Protein AF-A0A956E3P8-F1 (afdb_monomer)

Radius of gyration: 19.13 Å; Cα contacts (8 Å, |Δi|>4): 378; chains: 1; bounding box: 58×37×55 Å

Mean predicted aligned error: 6.0 Å

Secondary structure (DSSP, 8-state):
-PPPPHHHHHHHHHHHHHH--EEEEPPP-SS---SEEEEETTEEEEEEEEEEE----SSGGGTEEEEEEETTEEEEEESS-HHHHHHHHHHHHHHHHTT-SS-EEEEEEE--TT--HHHHHHHHHS-EEEEETTTEEEEE-TTHHHHTTTTTTGGGS-SEEEEEE--B--EEE--TTSPPEEEPPBPPEEEEEESSHHHHHHHHHHH------

pLDDT: mean 89.8, std 10.85, range [34.12, 98.69]

Structure (mmCIF, N/CA/C/O backbone):
data_AF-A0A956E3P8-F1
#
_entry.id   AF-A0A956E3P8-F1
#
loop_
_atom_site.group_PDB
_atom_site.id
_atom_site.type_symbol
_atom_site.label_atom_id
_atom_site.label_alt_id
_atom_site.label_comp_id
_atom_site.label_asym_id
_atom_site.label_entity_id
_atom_site.label_seq_id
_atom_site.pdbx_PDB_ins_code
_atom_site.Cartn_x
_atom_site.Cartn_y
_atom_site.Cartn_z
_atom_site.occupancy
_atom_site.B_iso_or_equiv
_atom_site.auth_seq_id
_atom_site.auth_comp_id
_atom_site.auth_asym_id
_atom_site.auth_atom_id
_atom_site.pdbx_PDB_model_num
ATOM 1 N N . MET A 1 1 ? 4.237 16.938 18.706 1.00 56.88 1 MET A N 1
ATOM 2 C CA . MET A 1 1 ? 3.378 16.310 17.689 1.00 56.88 1 MET A CA 1
ATOM 3 C C . MET A 1 1 ? 4.065 16.513 16.358 1.00 56.88 1 MET A C 1
ATOM 5 O O . MET A 1 1 ? 4.211 17.669 15.963 1.00 56.88 1 MET A O 1
ATOM 9 N N . ALA A 1 2 ? 4.560 15.452 15.720 1.00 65.31 2 ALA A N 1
ATOM 10 C CA . ALA A 1 2 ? 5.025 15.577 14.343 1.00 65.31 2 ALA A CA 1
ATOM 11 C C . ALA A 1 2 ? 3.885 16.083 13.452 1.00 65.31 2 ALA A C 1
ATOM 13 O O . ALA A 1 2 ? 2.712 15.758 13.661 1.00 65.31 2 ALA A O 1
ATOM 14 N N . ALA A 1 3 ? 4.238 16.930 12.492 1.00 82.56 3 ALA A N 1
ATOM 15 C CA . ALA A 1 3 ? 3.280 17.471 11.547 1.00 82.56 3 ALA A CA 1
ATOM 16 C C . ALA A 1 3 ? 2.753 16.359 10.626 1.00 82.56 3 ALA A C 1
ATOM 18 O O . ALA A 1 3 ? 3.519 15.511 10.173 1.00 82.56 3 ALA A O 1
ATOM 19 N N . GLU A 1 4 ? 1.453 16.396 10.330 1.00 90.06 4 GLU A N 1
ATOM 20 C CA . GLU A 1 4 ? 0.829 15.555 9.304 1.00 90.06 4 GLU A CA 1
ATOM 21 C C . GLU A 1 4 ? 1.515 15.783 7.953 1.00 90.06 4 GLU A C 1
ATOM 23 O O . GLU A 1 4 ? 1.606 16.926 7.480 1.00 90.06 4 GLU A O 1
ATOM 28 N N . SER A 1 5 ? 1.992 14.701 7.332 1.00 93.62 5 SER A N 1
ATOM 29 C CA . SER A 1 5 ? 2.608 14.770 6.008 1.00 93.62 5 SER A CA 1
ATOM 30 C C . SER A 1 5 ? 1.579 15.116 4.924 1.00 93.62 5 SER A C 1
ATOM 32 O O . SER A 1 5 ? 0.364 14.990 5.104 1.00 93.62 5 SER A O 1
ATOM 34 N N . ARG A 1 6 ? 2.054 15.563 3.753 1.00 95.06 6 ARG A N 1
ATOM 35 C CA . ARG A 1 6 ? 1.176 15.860 2.608 1.00 95.06 6 ARG A CA 1
ATOM 36 C C . ARG A 1 6 ? 0.360 14.629 2.205 1.00 95.06 6 ARG A C 1
ATOM 38 O O . ARG A 1 6 ? -0.824 14.758 1.909 1.00 95.06 6 ARG A O 1
ATOM 45 N N . GLN A 1 7 ? 1.001 13.465 2.181 1.00 95.56 7 GLN A N 1
ATOM 46 C CA . GLN A 1 7 ? 0.410 12.201 1.754 1.00 95.56 7 GLN A CA 1
ATOM 47 C C . GLN A 1 7 ? -0.621 11.703 2.762 1.00 95.56 7 GLN A C 1
ATOM 49 O O . GLN A 1 7 ? -1.706 11.303 2.359 1.00 95.56 7 GLN A O 1
ATOM 54 N N . GLU A 1 8 ? -0.340 11.808 4.059 1.00 96.25 8 GLU A N 1
ATOM 55 C CA . GLU A 1 8 ? -1.321 11.499 5.101 1.00 96.25 8 GLU A CA 1
ATOM 56 C C . GLU A 1 8 ? -2.578 12.370 4.998 1.00 96.25 8 GLU A C 1
ATOM 58 O O . GLU A 1 8 ? -3.694 11.851 5.017 1.00 96.25 8 GLU A O 1
ATOM 63 N N . ARG A 1 9 ? -2.406 13.688 4.818 1.00 96.50 9 ARG A N 1
ATOM 64 C CA . ARG A 1 9 ? -3.537 14.603 4.616 1.00 96.50 9 ARG A CA 1
ATOM 65 C C . ARG A 1 9 ? -4.342 14.233 3.379 1.00 96.50 9 ARG A C 1
ATOM 67 O O . ARG A 1 9 ? -5.567 14.237 3.426 1.00 96.50 9 ARG A O 1
ATOM 74 N N . PHE A 1 10 ? -3.648 13.913 2.289 1.00 95.81 10 PHE A N 1
ATOM 75 C CA . PHE A 1 10 ? -4.268 13.466 1.049 1.00 95.81 10 PHE A CA 1
ATOM 76 C C . PHE A 1 10 ? -5.099 12.196 1.263 1.00 95.81 10 PHE A C 1
ATOM 78 O O . PHE A 1 10 ? -6.266 12.192 0.892 1.00 95.81 10 PHE A O 1
ATOM 85 N N . VAL A 1 11 ? -4.556 11.169 1.929 1.00 96.62 11 VAL A N 1
ATOM 86 C CA . VAL A 1 11 ? -5.301 9.942 2.260 1.00 96.62 11 VAL A CA 1
ATOM 87 C C . VAL A 1 11 ? -6.539 10.254 3.097 1.00 96.62 11 VAL A C 1
ATOM 89 O O . VAL A 1 11 ? -7.626 9.783 2.772 1.00 96.62 11 VAL A O 1
ATOM 92 N N . ARG A 1 12 ? -6.396 11.065 4.152 1.00 96.06 12 ARG A N 1
ATOM 93 C CA . ARG A 1 12 ? -7.510 11.425 5.036 1.00 96.06 12 ARG A CA 1
ATOM 94 C C . ARG A 1 12 ? -8.624 12.158 4.289 1.00 96.06 12 ARG A C 1
ATOM 96 O O . ARG A 1 12 ? -9.782 11.779 4.432 1.00 96.06 12 ARG A O 1
ATOM 103 N N . SER A 1 13 ? -8.281 13.170 3.493 1.00 95.88 13 SER A N 1
ATOM 104 C CA . SER A 1 13 ? -9.253 13.892 2.663 1.00 95.88 13 SER A CA 1
ATOM 105 C C . SER A 1 13 ? -9.908 12.970 1.642 1.00 95.88 13 SER A C 1
ATOM 107 O O . SER A 1 13 ? -11.129 12.936 1.555 1.00 95.88 13 SER A O 1
ATOM 109 N N . LEU A 1 14 ? -9.117 12.167 0.930 1.00 94.50 14 LEU A N 1
ATOM 110 C CA . LEU A 1 14 ? -9.616 11.284 -0.117 1.00 94.50 14 LEU A CA 1
ATOM 111 C C . LEU A 1 14 ? -10.603 10.242 0.420 1.00 94.50 14 LEU A C 1
ATOM 113 O O . LEU A 1 14 ? -11.670 10.048 -0.160 1.00 94.50 14 LEU A O 1
ATOM 117 N N . LEU A 1 15 ? -10.268 9.574 1.526 1.00 92.88 15 LEU A N 1
ATOM 118 C CA . LEU A 1 15 ? -11.144 8.561 2.115 1.00 92.88 15 LEU A CA 1
ATOM 119 C C . LEU A 1 15 ? -12.426 9.178 2.692 1.00 92.88 15 LEU A C 1
ATOM 121 O O . LEU A 1 15 ? -13.502 8.604 2.526 1.00 92.88 15 LEU A O 1
ATOM 125 N N . LEU A 1 16 ? -12.341 10.368 3.290 1.00 93.12 16 LEU A N 1
ATOM 126 C CA . LEU A 1 16 ? -13.520 11.082 3.772 1.00 93.12 16 LEU A CA 1
ATOM 127 C C . LEU A 1 16 ? -14.427 11.526 2.616 1.00 93.12 16 LEU A C 1
ATOM 129 O O . LEU A 1 16 ? -15.626 11.273 2.644 1.00 93.12 16 LEU A O 1
ATOM 133 N N . GLU A 1 17 ? -13.869 12.169 1.593 1.00 92.25 17 GLU A N 1
ATOM 134 C CA . GLU A 1 17 ? -14.640 12.746 0.485 1.00 92.25 17 GLU A CA 1
ATOM 135 C C . GLU A 1 17 ? -15.268 11.674 -0.407 1.00 92.25 17 GLU A C 1
ATOM 137 O O . GLU A 1 17 ? -16.406 11.824 -0.851 1.00 92.25 17 GLU A O 1
ATOM 142 N N . ARG A 1 18 ? -14.540 10.585 -0.672 1.00 90.88 18 ARG A N 1
ATOM 143 C CA . ARG A 1 18 ? -14.985 9.545 -1.606 1.00 90.88 18 ARG A CA 1
ATOM 144 C C . ARG A 1 18 ? -15.857 8.478 -0.955 1.00 90.88 18 ARG A C 1
ATOM 146 O O . ARG A 1 18 ? -16.683 7.884 -1.643 1.00 90.88 18 ARG A O 1
ATOM 153 N N . PHE A 1 19 ? -15.655 8.222 0.336 1.00 89.44 19 PHE A N 1
ATOM 154 C CA . PHE A 1 19 ? -16.249 7.077 1.030 1.00 89.44 19 PHE A CA 1
ATOM 155 C C . PHE A 1 19 ? -16.918 7.436 2.362 1.00 89.44 19 PHE A C 1
ATOM 157 O O . PHE A 1 19 ? -17.499 6.569 3.004 1.00 89.44 19 PHE A O 1
ATOM 164 N N . GLY A 1 20 ? -16.831 8.688 2.823 1.00 89.88 20 GLY A N 1
ATOM 165 C CA . GLY A 1 20 ? -17.305 9.065 4.159 1.00 89.88 20 GLY A CA 1
ATOM 166 C C . GLY A 1 20 ? -16.487 8.441 5.296 1.00 89.88 20 GLY A C 1
ATOM 167 O O . GLY A 1 20 ? -16.924 8.460 6.444 1.00 89.88 20 GLY A O 1
ATOM 168 N N . ALA A 1 21 ? -15.314 7.877 4.994 1.00 91.62 21 ALA A N 1
ATOM 169 C CA . ALA A 1 21 ? -14.473 7.187 5.961 1.00 91.62 21 ALA A CA 1
ATOM 170 C C . ALA A 1 21 ? -13.638 8.194 6.764 1.00 91.62 21 ALA A C 1
ATOM 172 O O . ALA A 1 21 ? -12.669 8.770 6.266 1.00 91.62 21 ALA A O 1
ATOM 173 N N . GLU A 1 22 ? -14.014 8.408 8.024 1.00 94.94 22 GLU A N 1
ATOM 174 C CA . GLU A 1 22 ? -13.340 9.356 8.907 1.00 94.94 22 GLU A CA 1
ATOM 175 C C . GLU A 1 22 ? -12.076 8.742 9.524 1.00 94.94 22 GLU A C 1
ATOM 177 O O . GLU A 1 22 ? -12.138 7.752 10.256 1.00 94.94 22 GLU A O 1
ATOM 182 N N . LEU A 1 23 ? -10.923 9.366 9.263 1.00 96.06 23 LEU A N 1
ATOM 183 C CA . LEU A 1 23 ? -9.666 9.048 9.938 1.00 96.06 23 LEU A CA 1
ATOM 184 C C . LEU A 1 23 ? -9.350 10.079 11.022 1.00 96.06 23 LEU A C 1
ATOM 186 O O . LEU A 1 23 ? -9.233 11.277 10.738 1.00 96.06 23 LEU A O 1
ATOM 190 N N . ARG A 1 24 ? -9.112 9.605 12.248 1.00 96.00 24 ARG A N 1
ATOM 191 C CA . ARG A 1 24 ? -8.636 10.425 13.370 1.00 96.00 24 ARG A CA 1
ATOM 192 C C . ARG A 1 24 ? -7.186 10.079 13.689 1.00 96.00 24 ARG A C 1
ATOM 194 O O . ARG A 1 24 ? -6.835 8.913 13.818 1.00 96.00 24 ARG A O 1
ATOM 201 N N . ARG A 1 25 ? -6.321 11.092 13.783 1.00 94.75 25 ARG A N 1
ATOM 202 C CA . ARG A 1 25 ? -4.892 10.884 14.061 1.00 94.75 25 ARG A CA 1
ATOM 203 C C . ARG A 1 25 ? -4.714 10.322 15.469 1.00 94.75 25 ARG A C 1
ATOM 205 O O . ARG A 1 25 ? -5.290 10.858 16.418 1.00 94.75 25 ARG A O 1
ATOM 212 N N . ILE A 1 26 ? -3.883 9.295 15.608 1.00 93.31 26 ILE A N 1
ATOM 213 C CA . ILE A 1 26 ? -3.496 8.775 16.920 1.00 93.31 26 ILE A CA 1
ATOM 214 C C . ILE A 1 26 ? -2.320 9.618 17.446 1.00 93.31 26 ILE A C 1
ATOM 216 O O . ILE A 1 26 ? -1.377 9.893 16.700 1.00 93.31 26 ILE A O 1
ATOM 220 N N . PRO A 1 27 ? -2.350 10.078 18.711 1.00 89.62 27 PRO A N 1
ATOM 221 C CA . PRO A 1 27 ? -1.227 10.800 19.291 1.00 89.62 27 PRO A CA 1
ATOM 222 C C . PRO A 1 27 ? 0.035 9.939 19.340 1.00 89.62 27 PRO A C 1
ATOM 224 O O . PRO A 1 27 ? -0.006 8.777 19.744 1.00 89.62 27 PRO A O 1
ATOM 227 N N . GLU A 1 28 ? 1.168 10.544 18.994 1.00 84.94 28 GLU A N 1
ATOM 228 C CA . GLU A 1 28 ? 2.468 9.897 19.140 1.00 84.94 28 GLU A CA 1
ATOM 229 C C . GLU A 1 28 ? 2.720 9.521 20.602 1.00 84.94 28 GLU A C 1
ATOM 231 O O . GLU A 1 28 ? 2.380 10.262 21.530 1.00 84.94 28 GLU A O 1
ATOM 236 N N . SER A 1 29 ? 3.366 8.379 20.806 1.00 82.50 29 SER A N 1
ATOM 237 C CA . SER A 1 29 ? 3.760 7.904 22.126 1.00 82.50 29 SER A CA 1
ATOM 238 C C . SER A 1 29 ? 5.215 7.426 22.103 1.00 82.50 29 SER A C 1
ATOM 240 O O . SER A 1 29 ? 5.871 7.420 21.061 1.00 82.50 29 SER A O 1
ATOM 242 N N . ALA A 1 30 ? 5.743 7.028 23.263 1.00 76.88 30 ALA A N 1
ATOM 243 C CA . ALA A 1 30 ? 7.073 6.424 23.350 1.00 76.88 30 ALA A CA 1
ATOM 244 C C . ALA A 1 30 ? 7.164 5.071 22.613 1.00 76.88 30 ALA A C 1
ATOM 246 O O . ALA A 1 30 ? 8.264 4.595 22.328 1.00 76.88 30 ALA A O 1
ATOM 247 N N . THR A 1 31 ? 6.024 4.446 22.305 1.00 81.00 31 THR A N 1
ATOM 248 C CA . THR A 1 31 ? 5.946 3.241 21.483 1.00 81.00 31 THR A CA 1
ATOM 249 C C . THR A 1 31 ? 5.552 3.588 20.052 1.00 81.00 31 THR A C 1
ATOM 251 O O . THR A 1 31 ? 4.938 4.614 19.761 1.00 81.00 31 THR A O 1
ATOM 254 N N . LYS A 1 32 ? 5.921 2.706 19.123 1.00 82.69 32 LYS A N 1
ATOM 255 C CA . LYS A 1 32 ? 5.498 2.816 17.730 1.00 82.69 32 LYS A CA 1
ATOM 256 C C . LYS A 1 32 ? 3.978 2.692 17.652 1.00 82.69 32 LYS A C 1
ATOM 258 O O . LYS A 1 32 ? 3.437 1.639 17.972 1.00 82.69 32 LYS A O 1
ATOM 263 N N . THR A 1 33 ? 3.328 3.767 17.230 1.00 90.62 33 THR A N 1
ATOM 264 C CA . THR A 1 33 ? 1.879 3.857 17.035 1.00 90.62 33 THR A CA 1
ATOM 265 C C . THR A 1 33 ? 1.567 3.913 15.537 1.00 90.62 33 THR A C 1
ATOM 267 O O . THR A 1 33 ? 2.447 4.287 14.751 1.00 90.62 33 THR A O 1
ATOM 270 N N . PRO A 1 34 ? 0.370 3.468 15.126 1.00 94.50 34 PRO A N 1
ATOM 271 C CA . PRO A 1 34 ? -0.135 3.696 13.794 1.00 94.50 34 PRO A CA 1
ATOM 272 C C . PRO A 1 34 ? -0.563 5.152 13.634 1.00 94.50 34 PRO A C 1
ATOM 274 O O . PRO A 1 34 ? -0.877 5.821 14.620 1.00 94.50 34 PRO A O 1
ATOM 277 N N . ASP A 1 35 ? -0.600 5.628 12.396 1.00 95.75 35 ASP A N 1
ATOM 278 C CA . ASP A 1 35 ? -0.890 7.035 12.111 1.00 95.75 35 ASP A CA 1
ATOM 279 C C . ASP A 1 35 ? -2.336 7.440 12.469 1.00 95.75 35 ASP A C 1
ATOM 281 O O . ASP A 1 35 ? -2.572 8.527 13.014 1.00 95.75 35 ASP A O 1
ATOM 285 N N . TYR A 1 36 ? -3.316 6.571 12.183 1.00 97.44 36 TYR A N 1
ATOM 286 C CA . TYR A 1 36 ? -4.742 6.879 12.324 1.00 97.44 36 TYR A CA 1
ATOM 287 C C . TYR A 1 36 ? -5.560 5.736 12.924 1.00 97.44 36 TYR A C 1
ATOM 289 O O . TYR A 1 36 ? -5.209 4.557 12.868 1.00 97.44 36 TYR A O 1
ATOM 297 N N . GLU A 1 37 ? -6.727 6.101 13.438 1.00 96.88 37 GLU A N 1
ATOM 298 C CA . GLU A 1 37 ? -7.860 5.207 13.624 1.00 96.88 37 GLU A CA 1
ATOM 299 C C . GLU A 1 37 ? -8.960 5.547 12.614 1.00 96.88 37 GLU A C 1
ATOM 301 O O . GLU A 1 37 ? -9.249 6.720 12.367 1.00 96.88 37 GLU A O 1
ATOM 306 N N . LEU A 1 38 ? -9.569 4.514 12.039 1.00 96.75 38 LEU A N 1
ATOM 307 C CA . LEU A 1 38 ? -10.766 4.632 11.215 1.00 96.75 38 LEU A CA 1
ATOM 308 C C . LEU A 1 38 ? -11.993 4.587 12.123 1.00 96.75 38 LEU A C 1
ATOM 310 O O . LEU A 1 38 ? -12.132 3.654 12.919 1.00 96.75 38 LEU A O 1
ATOM 314 N N . LEU A 1 39 ? -12.884 5.565 11.990 1.00 94.38 39 LEU A N 1
ATOM 315 C CA . LEU A 1 39 ? -14.113 5.646 12.772 1.00 94.38 39 LEU A CA 1
ATOM 316 C C . LEU A 1 39 ? -15.321 5.158 11.962 1.00 94.38 39 LEU A C 1
ATOM 318 O O . LEU A 1 39 ? -15.483 5.496 10.793 1.00 94.38 39 LEU A O 1
ATOM 322 N N . SER A 1 40 ? -16.193 4.388 12.613 1.00 85.94 40 SER A N 1
ATOM 323 C CA . SER A 1 40 ? -17.525 4.030 12.119 1.00 85.94 40 SER A CA 1
ATOM 324 C C . SER A 1 40 ? -18.527 4.173 13.260 1.00 85.94 40 SER A C 1
ATOM 326 O O . SER A 1 40 ? -18.330 3.622 14.344 1.00 85.94 40 SER A O 1
ATOM 328 N N . GLY A 1 41 ? -19.566 4.991 13.064 1.00 80.38 41 GLY A N 1
ATOM 329 C CA . GLY A 1 41 ? -20.547 5.292 14.116 1.00 80.38 41 GLY A CA 1
ATOM 330 C C . GLY A 1 41 ? -19.936 5.905 15.387 1.00 80.38 41 GLY A C 1
ATOM 331 O O . GLY A 1 41 ? -20.448 5.684 16.480 1.00 80.38 41 GLY A O 1
ATOM 332 N N . GLY A 1 42 ? -18.810 6.621 15.270 1.00 83.31 42 GLY A N 1
ATOM 333 C CA . GLY A 1 42 ? -18.080 7.207 16.403 1.00 83.31 42 GLY A CA 1
ATOM 334 C C . GLY A 1 42 ? -17.207 6.226 17.200 1.00 83.31 42 GLY A C 1
ATOM 335 O O . GLY A 1 42 ? -16.471 6.659 18.088 1.00 83.31 42 GLY A O 1
ATOM 336 N N . ALA A 1 43 ? -17.237 4.930 16.876 1.00 89.38 43 ALA A N 1
ATOM 337 C CA . ALA A 1 43 ? -16.347 3.919 17.439 1.00 89.38 43 ALA A CA 1
ATOM 338 C C . ALA A 1 43 ? -15.176 3.630 16.491 1.00 89.38 43 ALA A C 1
ATOM 340 O O . ALA A 1 43 ? -15.291 3.769 15.273 1.00 89.38 43 ALA A O 1
ATOM 341 N N . ARG A 1 44 ? -14.039 3.199 17.046 1.00 94.88 44 ARG A N 1
ATOM 342 C CA . ARG A 1 44 ? -12.899 2.749 16.244 1.00 94.88 44 ARG A CA 1
ATOM 343 C C . ARG A 1 44 ? -13.242 1.431 15.551 1.00 94.88 44 ARG A C 1
ATOM 345 O O . ARG A 1 44 ? -13.456 0.423 16.216 1.00 94.88 44 ARG A O 1
ATOM 352 N N . ALA A 1 45 ? -13.240 1.449 14.223 1.00 95.50 45 ALA A N 1
ATOM 353 C CA . ALA A 1 45 ? -13.465 0.285 13.374 1.00 95.50 45 ALA A CA 1
ATOM 354 C C . ALA A 1 45 ? -12.158 -0.413 12.970 1.00 95.50 45 ALA A C 1
ATOM 356 O O . ALA A 1 45 ? -12.148 -1.625 12.780 1.00 95.50 45 ALA A O 1
ATOM 357 N N . ALA A 1 46 ? -11.062 0.340 12.834 1.00 97.88 46 ALA A N 1
ATOM 358 C CA . ALA A 1 46 ? -9.747 -0.188 12.482 1.00 97.88 46 ALA A CA 1
ATOM 359 C C . ALA A 1 46 ? -8.623 0.769 12.907 1.00 97.88 46 ALA A C 1
ATOM 361 O O . ALA A 1 46 ? -8.864 1.953 13.165 1.00 97.88 46 ALA A O 1
ATOM 362 N N . VAL A 1 47 ? -7.388 0.271 12.922 1.00 97.94 47 VAL A N 1
ATOM 363 C CA . VAL A 1 47 ? -6.177 1.104 12.935 1.00 97.94 47 VAL A CA 1
ATOM 364 C C . VAL A 1 47 ? -5.546 1.143 11.551 1.00 97.94 47 VAL A C 1
ATOM 366 O O . VAL A 1 47 ? -5.551 0.147 10.827 1.00 97.94 47 VAL A O 1
ATOM 369 N N . VAL A 1 48 ? -5.017 2.303 11.179 1.00 98.31 48 VAL A N 1
ATOM 370 C CA . VAL A 1 48 ? -4.552 2.589 9.824 1.00 98.31 48 VAL A CA 1
ATOM 371 C C . VAL A 1 48 ? -3.136 3.141 9.877 1.00 98.31 48 VAL A C 1
ATOM 373 O O . VAL A 1 48 ? -2.873 4.140 10.544 1.00 98.31 48 VAL A O 1
ATOM 376 N N . GLU A 1 49 ? -2.240 2.502 9.136 1.00 98.12 49 GLU A N 1
ATOM 377 C CA . GLU A 1 49 ? -0.897 3.008 8.863 1.00 98.12 49 GLU A CA 1
ATOM 378 C C . GLU A 1 49 ? -0.815 3.491 7.414 1.00 98.12 49 GLU A C 1
ATOM 380 O O . GLU A 1 49 ? -1.284 2.800 6.503 1.00 98.12 49 GLU A O 1
ATOM 385 N N . VAL A 1 50 ? -0.185 4.643 7.183 1.00 98.06 50 VAL A N 1
ATOM 386 C CA . VAL A 1 50 ? 0.028 5.203 5.846 1.00 98.06 50 VAL A CA 1
ATOM 387 C C . VAL A 1 50 ? 1.502 5.083 5.473 1.00 98.06 50 VAL A C 1
ATOM 389 O O . VAL A 1 50 ? 2.402 5.491 6.204 1.00 98.06 50 VAL A O 1
ATOM 392 N N . LYS A 1 51 ? 1.779 4.531 4.293 1.00 97.94 51 LYS A N 1
ATOM 393 C CA . LYS A 1 51 ? 3.127 4.452 3.726 1.00 97.94 51 LYS A CA 1
ATOM 394 C C . LYS A 1 51 ? 3.144 5.022 2.317 1.00 97.94 51 LYS A C 1
ATOM 396 O O . LYS A 1 51 ? 2.335 4.660 1.472 1.00 97.94 51 LYS A O 1
ATOM 401 N N . THR A 1 52 ? 4.130 5.862 2.045 1.00 97.19 52 THR A N 1
ATOM 402 C CA . THR A 1 52 ? 4.367 6.399 0.704 1.00 97.19 52 THR A CA 1
ATOM 403 C C . THR A 1 52 ? 5.442 5.576 0.008 1.00 97.19 52 THR A C 1
ATOM 405 O O . THR A 1 52 ? 6.531 5.398 0.559 1.00 97.19 52 THR A O 1
ATOM 408 N N . LEU A 1 53 ? 5.156 5.092 -1.203 1.00 95.19 53 LEU A N 1
ATOM 409 C CA . LEU A 1 53 ? 6.196 4.663 -2.137 1.00 95.19 53 LEU A CA 1
ATOM 410 C C . LEU A 1 53 ? 6.704 5.908 -2.858 1.00 95.19 53 LEU A C 1
ATOM 412 O O . LEU A 1 53 ? 6.051 6.415 -3.765 1.00 95.19 53 LEU A O 1
ATOM 416 N N . GLU A 1 54 ? 7.844 6.425 -2.413 1.00 91.50 54 GLU A N 1
ATOM 417 C CA . GLU A 1 54 ? 8.390 7.677 -2.933 1.00 91.50 54 GLU A CA 1
ATOM 418 C C . GLU A 1 54 ? 8.887 7.541 -4.376 1.00 91.50 54 GLU A C 1
ATOM 420 O O . GLU A 1 54 ? 9.589 6.585 -4.736 1.00 91.50 54 GLU A O 1
ATOM 425 N N . ALA A 1 55 ? 8.598 8.567 -5.181 1.00 85.81 55 ALA A N 1
ATOM 426 C CA . ALA A 1 55 ? 9.193 8.729 -6.497 1.00 85.81 55 ALA A CA 1
ATOM 427 C C . ALA A 1 55 ? 10.719 8.806 -6.360 1.00 85.81 55 ALA A C 1
ATOM 429 O O . ALA A 1 55 ? 11.268 9.746 -5.786 1.00 85.81 55 ALA A O 1
ATOM 430 N N . SER A 1 56 ? 11.424 7.811 -6.891 1.00 77.19 56 SER A N 1
ATOM 431 C CA . SER A 1 56 ? 12.883 7.773 -6.823 1.00 77.19 56 SER A CA 1
ATOM 432 C C . SER A 1 56 ? 13.471 8.176 -8.169 1.00 77.19 56 SER A C 1
ATOM 434 O O . SER A 1 56 ? 13.402 7.411 -9.130 1.00 77.19 56 SER A O 1
ATOM 436 N N . VAL A 1 57 ? 14.106 9.350 -8.236 1.00 82.12 57 VAL A N 1
ATOM 437 C CA . VAL A 1 57 ? 14.962 9.702 -9.381 1.00 82.12 57 VAL A CA 1
ATOM 438 C C . VAL A 1 57 ? 16.059 8.650 -9.490 1.00 82.12 57 VAL A C 1
ATOM 440 O O . VAL A 1 57 ? 16.656 8.296 -8.478 1.00 82.12 57 VAL A O 1
ATOM 443 N N . MET A 1 58 ? 16.337 8.136 -10.687 1.00 82.69 58 MET A N 1
ATOM 444 C CA . MET A 1 58 ? 17.402 7.154 -10.884 1.00 82.69 58 MET A CA 1
ATOM 445 C C . MET A 1 58 ? 18.773 7.797 -10.626 1.00 82.69 58 MET A C 1
ATOM 447 O O . MET A 1 58 ? 19.279 8.553 -11.452 1.00 82.69 58 MET A O 1
ATOM 451 N N . SER A 1 59 ? 19.363 7.517 -9.463 1.00 84.94 59 SER A N 1
ATOM 452 C CA . SER A 1 59 ? 20.640 8.088 -9.031 1.00 84.94 59 SER A CA 1
ATOM 453 C C . SER A 1 59 ? 21.338 7.181 -8.016 1.00 84.94 59 SER A C 1
ATOM 455 O O . SER A 1 59 ? 20.696 6.372 -7.344 1.00 84.94 59 SER A O 1
ATOM 457 N N . GLU A 1 60 ? 22.646 7.346 -7.845 1.00 87.12 60 GLU A N 1
ATOM 458 C CA . GLU A 1 60 ? 23.384 6.606 -6.813 1.00 87.12 60 GLU A CA 1
ATOM 459 C C . GLU A 1 60 ? 22.900 6.940 -5.396 1.00 87.12 60 GLU A C 1
ATOM 461 O O . GLU A 1 60 ? 22.797 6.049 -4.554 1.00 87.12 60 GLU A O 1
ATOM 466 N N . ALA A 1 61 ? 22.486 8.190 -5.156 1.00 85.94 61 ALA A N 1
ATOM 467 C CA . ALA A 1 61 ? 21.922 8.631 -3.877 1.00 85.94 61 ALA A CA 1
ATOM 468 C C . ALA A 1 61 ? 20.604 7.919 -3.520 1.00 85.94 61 ALA A C 1
ATOM 470 O O . ALA A 1 61 ? 20.284 7.748 -2.347 1.00 85.94 61 ALA A O 1
ATOM 471 N N . THR A 1 62 ? 19.855 7.468 -4.527 1.00 80.81 62 THR A N 1
ATOM 472 C CA . THR A 1 62 ? 18.592 6.729 -4.376 1.00 80.81 62 THR A CA 1
ATOM 473 C C . THR A 1 62 ? 18.780 5.214 -4.519 1.00 80.81 62 THR A C 1
ATOM 475 O O . THR A 1 62 ? 17.810 4.477 -4.696 1.00 80.81 62 THR A O 1
ATOM 478 N N . GLY A 1 63 ? 20.026 4.730 -4.427 1.00 84.88 63 GLY A N 1
ATOM 479 C CA . GLY A 1 63 ? 20.357 3.304 -4.376 1.00 84.88 63 GLY A CA 1
ATOM 480 C C . GLY A 1 63 ? 20.530 2.625 -5.735 1.00 84.88 63 GLY A C 1
ATOM 481 O O . GLY A 1 63 ? 20.630 1.395 -5.792 1.00 84.88 63 GLY A O 1
ATOM 482 N N . TRP A 1 64 ? 20.582 3.393 -6.826 1.00 89.19 64 TRP A N 1
ATOM 483 C CA . TRP A 1 64 ? 20.864 2.851 -8.150 1.00 89.19 64 TRP A CA 1
ATOM 484 C C . TRP A 1 64 ? 22.365 2.750 -8.392 1.00 89.19 64 TRP A C 1
ATOM 486 O O . TRP A 1 64 ? 23.097 3.720 -8.256 1.00 89.19 64 TRP A O 1
ATOM 496 N N . LYS A 1 65 ? 22.830 1.594 -8.845 1.00 91.50 65 LYS A N 1
ATOM 497 C CA . LYS A 1 65 ? 24.126 1.465 -9.499 1.00 91.50 65 LYS A CA 1
ATOM 498 C C . LYS A 1 65 ? 23.968 1.913 -10.949 1.00 91.50 65 LYS A C 1
ATOM 500 O O . LYS A 1 65 ? 23.243 1.265 -11.708 1.00 91.50 65 LYS A O 1
ATOM 505 N N . ILE A 1 66 ? 24.629 3.007 -11.318 1.00 90.81 66 ILE A N 1
ATOM 506 C CA . ILE A 1 66 ? 24.593 3.552 -12.676 1.00 90.81 66 ILE A CA 1
ATOM 507 C C . ILE A 1 66 ? 25.849 3.118 -13.425 1.00 90.81 66 ILE A C 1
ATOM 509 O O . ILE A 1 66 ? 26.968 3.430 -13.032 1.00 90.81 66 ILE A O 1
ATOM 513 N N . GLU A 1 67 ? 25.665 2.414 -14.533 1.00 90.56 67 GLU A N 1
ATOM 514 C CA . GLU A 1 67 ? 26.743 2.008 -15.428 1.00 90.56 67 GLU A CA 1
ATOM 515 C C . GLU A 1 67 ? 26.622 2.804 -16.725 1.00 90.56 67 GLU A C 1
ATOM 517 O O . GLU A 1 67 ? 25.644 2.678 -17.465 1.00 90.56 67 GLU A O 1
ATOM 522 N N . ARG A 1 68 ? 27.601 3.673 -16.996 1.00 87.88 68 ARG A N 1
ATOM 523 C CA . ARG A 1 68 ? 27.649 4.428 -18.252 1.00 87.88 68 ARG A CA 1
ATOM 524 C C . ARG A 1 68 ? 28.134 3.514 -19.368 1.00 87.88 68 ARG A C 1
ATOM 526 O O . ARG A 1 68 ? 29.221 2.951 -19.279 1.00 87.88 68 ARG A O 1
ATOM 533 N N . ARG A 1 69 ? 27.338 3.400 -20.429 1.00 82.62 69 ARG A N 1
ATOM 534 C CA . ARG A 1 69 ? 27.698 2.662 -21.643 1.00 82.62 69 ARG A CA 1
ATOM 535 C C . ARG A 1 69 ? 28.411 3.566 -22.648 1.00 82.62 69 ARG A C 1
ATOM 537 O O . ARG A 1 69 ? 29.344 3.119 -23.303 1.00 82.62 69 ARG A O 1
ATOM 544 N N . ASN A 1 70 ? 27.973 4.823 -22.762 1.00 82.81 70 ASN A N 1
ATOM 545 C CA . ASN A 1 70 ? 28.622 5.899 -23.520 1.00 82.81 70 ASN A CA 1
ATOM 546 C C . ASN A 1 70 ? 28.150 7.280 -23.003 1.00 82.81 70 ASN A C 1
ATOM 548 O O . ASN A 1 70 ? 27.448 7.353 -21.995 1.00 82.81 70 ASN A O 1
ATOM 552 N N . GLU A 1 71 ? 28.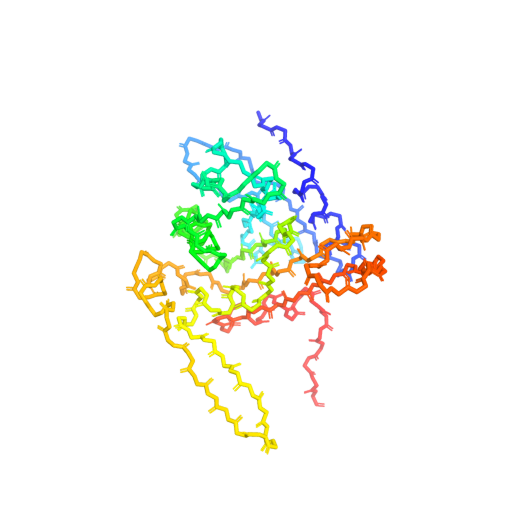528 8.372 -23.679 1.00 76.50 71 GLU A N 1
ATOM 553 C CA . GLU A 1 71 ? 28.193 9.758 -23.290 1.00 76.50 71 GLU A CA 1
ATOM 554 C C . GLU A 1 71 ? 26.684 10.048 -23.199 1.00 76.50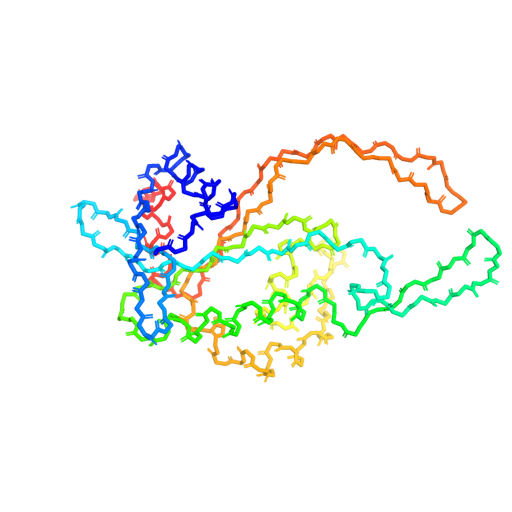 71 GLU A C 1
ATOM 556 O O . GLU A 1 71 ? 26.273 10.962 -22.485 1.00 76.50 71 GLU A O 1
ATOM 561 N N . HIS A 1 72 ? 25.849 9.257 -23.877 1.00 78.56 72 HIS A N 1
ATOM 562 C CA . HIS A 1 72 ? 24.403 9.474 -23.979 1.00 78.56 72 HIS A CA 1
ATOM 563 C C . HIS A 1 72 ? 23.569 8.276 -23.511 1.00 78.56 72 HIS A C 1
ATOM 565 O O . HIS A 1 72 ? 22.346 8.286 -23.631 1.00 78.56 72 HIS A O 1
ATOM 571 N N . SER A 1 73 ? 24.208 7.230 -22.988 1.00 77.56 73 SER A N 1
ATOM 572 C CA . SER A 1 73 ? 23.542 5.995 -22.590 1.00 77.56 73 SER A CA 1
ATOM 573 C C . SER A 1 73 ? 24.132 5.465 -21.297 1.00 77.56 73 SER A C 1
ATOM 575 O O . SER A 1 73 ? 25.338 5.235 -21.173 1.00 77.56 73 SER A O 1
ATOM 577 N N . TRP A 1 74 ? 23.253 5.231 -20.335 1.00 81.88 74 TRP A N 1
ATOM 578 C CA . TRP A 1 74 ? 23.569 4.605 -19.064 1.00 81.88 74 TRP A CA 1
ATOM 579 C C . TRP A 1 74 ? 22.479 3.598 -18.711 1.00 81.88 74 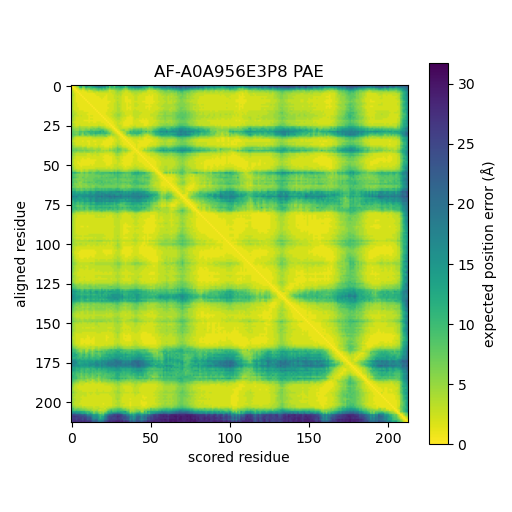TRP A C 1
ATOM 581 O O . TRP A 1 74 ? 21.320 3.753 -19.092 1.00 81.88 74 TRP A O 1
ATOM 591 N N . SER A 1 75 ? 22.854 2.561 -17.973 1.00 84.31 75 SER A N 1
ATOM 592 C CA . SER A 1 75 ? 21.929 1.608 -17.368 1.00 84.31 75 SER A CA 1
ATOM 593 C C . SER A 1 75 ? 21.937 1.779 -15.859 1.00 84.31 75 SER A C 1
ATOM 595 O O . SER A 1 75 ? 22.998 1.881 -15.249 1.00 84.31 75 SER A O 1
ATOM 597 N N . GLY A 1 76 ? 20.756 1.793 -15.252 1.00 85.12 76 GLY A N 1
ATOM 598 C CA . GLY A 1 76 ? 20.603 1.741 -13.806 1.00 85.12 76 GLY A CA 1
ATOM 599 C C . GLY A 1 76 ? 20.181 0.350 -13.364 1.00 85.12 76 GLY A C 1
ATOM 600 O O . GLY A 1 76 ? 19.238 -0.218 -13.910 1.00 85.12 76 GLY A O 1
ATOM 601 N N . THR A 1 77 ? 20.836 -0.183 -12.339 1.00 86.69 77 THR A N 1
ATOM 602 C CA . THR A 1 77 ? 20.354 -1.364 -11.615 1.00 86.69 77 THR A CA 1
ATOM 603 C C . THR A 1 77 ? 20.185 -1.021 -10.147 1.00 86.69 77 THR A C 1
ATOM 605 O O . THR A 1 77 ? 20.967 -0.264 -9.583 1.00 86.69 77 THR A O 1
ATOM 608 N N . ARG A 1 78 ? 19.165 -1.573 -9.499 1.00 86.50 78 ARG A N 1
ATOM 609 C CA . ARG A 1 78 ? 18.961 -1.432 -8.054 1.00 86.50 78 ARG A CA 1
ATOM 610 C C . ARG A 1 78 ? 18.760 -2.802 -7.432 1.00 86.50 78 ARG A C 1
ATOM 612 O O . ARG A 1 78 ? 18.279 -3.722 -8.091 1.00 86.50 78 ARG A O 1
ATOM 619 N N . LYS A 1 79 ? 19.153 -2.949 -6.167 1.00 85.69 79 LYS A N 1
ATOM 620 C CA . LYS A 1 79 ? 19.073 -4.242 -5.466 1.00 85.69 79 LYS A CA 1
ATOM 621 C C . LYS A 1 79 ? 17.652 -4.593 -5.023 1.00 85.69 79 LYS A C 1
ATOM 623 O O . LYS A 1 79 ? 17.337 -5.771 -4.879 1.00 85.69 79 LYS A O 1
ATOM 628 N N . ASP A 1 80 ? 16.820 -3.589 -4.790 1.00 88.06 80 ASP A N 1
ATOM 629 C CA . ASP A 1 80 ? 15.447 -3.705 -4.313 1.00 88.06 80 ASP A CA 1
ATOM 630 C C . ASP A 1 80 ? 14.453 -3.369 -5.433 1.00 88.06 80 ASP A C 1
ATOM 632 O O . ASP A 1 80 ? 14.228 -2.213 -5.771 1.00 88.06 80 ASP A O 1
ATOM 636 N N . ASN A 1 81 ? 13.832 -4.386 -6.029 1.00 91.12 81 ASN A N 1
ATOM 637 C CA . ASN A 1 81 ? 12.740 -4.171 -6.982 1.00 91.12 81 ASN A CA 1
ATOM 638 C C . ASN A 1 81 ? 11.485 -3.604 -6.279 1.00 91.12 81 ASN A C 1
ATOM 640 O O . ASN A 1 81 ? 11.426 -3.512 -5.049 1.00 91.12 81 ASN A O 1
ATOM 644 N N . ALA A 1 82 ? 10.476 -3.192 -7.051 1.00 93.38 82 ALA A N 1
ATOM 645 C CA . ALA A 1 82 ? 9.239 -2.631 -6.504 1.00 93.38 82 ALA A CA 1
ATOM 646 C C . ALA A 1 82 ? 8.552 -3.554 -5.467 1.00 93.38 82 ALA A C 1
ATOM 648 O O . ALA A 1 82 ? 8.318 -3.070 -4.353 1.00 93.38 82 ALA A O 1
ATOM 649 N N . PRO A 1 83 ? 8.393 -4.878 -5.691 1.00 95.94 83 PRO A N 1
ATOM 650 C CA . PRO A 1 83 ? 7.828 -5.771 -4.677 1.00 95.94 83 PRO A CA 1
ATOM 651 C C . PRO A 1 83 ? 8.654 -5.813 -3.381 1.00 95.94 83 PRO A C 1
ATOM 653 O O . PRO A 1 83 ? 8.100 -5.849 -2.283 1.00 95.94 83 PRO A O 1
ATOM 656 N N . ALA A 1 84 ? 9.990 -5.751 -3.465 1.00 95.62 84 ALA A N 1
ATOM 657 C CA . ALA A 1 84 ? 10.850 -5.738 -2.279 1.00 95.62 84 ALA A CA 1
ATOM 658 C C . ALA A 1 84 ? 10.694 -4.449 -1.458 1.00 95.62 84 ALA A C 1
ATOM 660 O O . ALA A 1 84 ? 10.758 -4.487 -0.224 1.00 95.62 84 ALA A O 1
ATOM 661 N N . ARG A 1 85 ? 10.467 -3.311 -2.120 1.00 95.31 85 ARG A N 1
ATOM 662 C CA . ARG A 1 85 ? 10.183 -2.043 -1.438 1.00 95.31 85 ARG A CA 1
ATOM 663 C C . ARG A 1 85 ? 8.819 -2.052 -0.772 1.00 95.31 85 ARG A C 1
ATOM 665 O O . ARG A 1 85 ? 8.747 -1.708 0.408 1.00 95.31 85 ARG A O 1
ATOM 672 N N . VAL A 1 86 ? 7.783 -2.524 -1.471 1.00 97.62 86 VAL A N 1
ATOM 673 C CA . VAL A 1 86 ? 6.453 -2.737 -0.879 1.00 97.62 86 VAL A CA 1
ATOM 674 C C . VAL A 1 86 ? 6.574 -3.626 0.360 1.00 97.62 86 VAL A C 1
ATOM 676 O O . VAL A 1 86 ? 6.140 -3.235 1.442 1.00 97.62 86 VAL A O 1
ATOM 679 N N . ALA A 1 87 ? 7.277 -4.756 0.262 1.00 97.94 87 ALA A N 1
ATOM 680 C CA . ALA A 1 87 ? 7.522 -5.644 1.397 1.00 97.94 87 ALA A CA 1
ATOM 681 C C . ALA A 1 87 ? 8.254 -4.954 2.567 1.00 97.94 87 ALA A C 1
ATOM 683 O O . ALA A 1 87 ? 7.952 -5.203 3.732 1.00 97.94 87 ALA A O 1
ATOM 684 N N . SER A 1 88 ? 9.194 -4.047 2.297 1.00 97.19 88 SER A N 1
ATOM 685 C CA . SER A 1 88 ? 9.856 -3.269 3.354 1.00 97.19 88 SER A CA 1
ATOM 686 C C . SER A 1 88 ? 8.868 -2.383 4.123 1.00 97.19 88 SER A C 1
ATOM 688 O O . SER A 1 88 ? 8.936 -2.302 5.352 1.00 97.19 88 SER A O 1
ATOM 690 N N . HIS A 1 89 ? 7.919 -1.755 3.426 1.00 98.06 89 HIS A N 1
ATOM 691 C CA . HIS A 1 89 ? 6.848 -0.981 4.056 1.00 98.06 89 HIS A CA 1
ATOM 692 C C . HIS A 1 89 ? 5.863 -1.864 4.827 1.00 98.06 89 HIS A C 1
ATOM 694 O O . HIS A 1 89 ? 5.534 -1.511 5.958 1.00 98.06 89 HIS A O 1
ATOM 700 N N . ILE A 1 90 ? 5.483 -3.026 4.280 1.00 98.50 90 ILE A N 1
ATOM 701 C CA . ILE A 1 90 ? 4.667 -4.038 4.976 1.00 98.50 90 ILE A CA 1
ATOM 702 C C . ILE A 1 90 ? 5.314 -4.419 6.307 1.00 98.50 90 ILE A C 1
ATOM 704 O O . ILE A 1 90 ? 4.673 -4.333 7.349 1.00 98.50 90 ILE A O 1
ATOM 708 N N . HIS A 1 91 ? 6.602 -4.769 6.288 1.00 98.00 91 HIS A N 1
ATOM 709 C CA . HIS A 1 91 ? 7.340 -5.141 7.494 1.00 98.00 91 HIS A CA 1
ATOM 710 C C . HIS A 1 91 ? 7.315 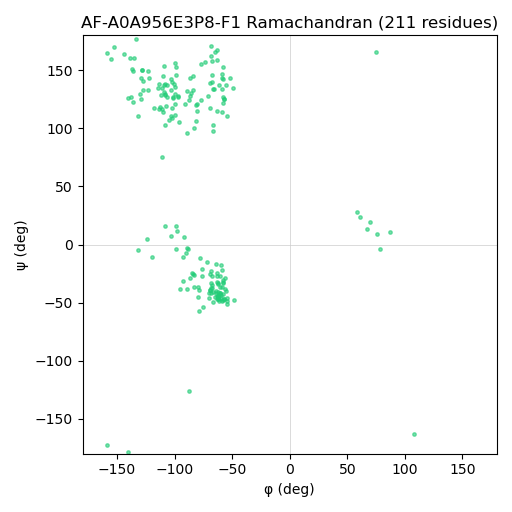-4.027 8.550 1.00 98.00 91 HIS A C 1
ATOM 712 O O . HIS A 1 91 ? 7.044 -4.276 9.723 1.00 98.00 91 HIS A O 1
ATOM 718 N N . LYS A 1 92 ? 7.586 -2.780 8.142 1.00 97.25 92 LYS A N 1
ATOM 719 C CA . LYS A 1 92 ? 7.592 -1.627 9.056 1.00 97.25 92 LYS A CA 1
ATOM 720 C C . LYS A 1 92 ? 6.207 -1.378 9.658 1.00 97.25 92 LYS A C 1
ATOM 722 O O . LYS A 1 92 ? 6.114 -1.226 10.874 1.00 97.25 92 LYS A O 1
ATOM 727 N N . ALA A 1 93 ? 5.169 -1.384 8.822 1.00 97.62 93 ALA A N 1
ATOM 728 C CA . ALA A 1 93 ? 3.787 -1.178 9.239 1.00 97.62 93 ALA A CA 1
ATOM 729 C C . ALA A 1 93 ? 3.313 -2.285 10.188 1.00 97.62 93 ALA A C 1
ATOM 731 O O . ALA A 1 93 ? 2.762 -1.990 11.242 1.00 97.62 93 ALA A O 1
ATOM 732 N N . ALA A 1 94 ? 3.614 -3.552 9.890 1.00 97.31 94 ALA A N 1
ATOM 733 C CA . ALA A 1 94 ? 3.249 -4.672 10.752 1.00 97.31 94 ALA A CA 1
ATOM 734 C C . ALA A 1 94 ? 3.799 -4.513 12.179 1.00 97.31 94 ALA A C 1
ATOM 736 O O . ALA A 1 94 ? 3.093 -4.783 13.146 1.00 97.31 94 ALA A O 1
ATOM 737 N N . LYS A 1 95 ? 5.022 -3.987 12.343 1.00 95.00 95 LYS A N 1
ATOM 738 C CA . LYS A 1 95 ? 5.581 -3.705 13.678 1.00 95.00 95 LYS A CA 1
ATOM 739 C C . LYS A 1 95 ? 4.868 -2.581 14.432 1.00 95.00 95 LYS A C 1
ATOM 741 O O . LYS A 1 95 ? 4.903 -2.595 15.657 1.00 95.00 95 LYS A O 1
ATOM 746 N N . GLN A 1 96 ? 4.252 -1.628 13.735 1.00 94.56 96 GLN A N 1
ATOM 747 C CA . GLN A 1 96 ? 3.418 -0.584 14.347 1.00 94.56 96 GLN A CA 1
ATOM 748 C C . GLN A 1 96 ? 2.023 -1.131 14.693 1.00 94.56 96 GLN A C 1
ATOM 750 O O . GLN A 1 96 ? 1.488 -0.853 15.761 1.00 94.56 96 GLN A O 1
ATOM 755 N N . LEU A 1 97 ? 1.467 -1.967 13.813 1.00 96.31 97 LEU A N 1
ATOM 756 C CA . LEU A 1 97 ? 0.088 -2.451 13.880 1.00 96.31 97 LEU A CA 1
ATOM 757 C C . LEU A 1 97 ? -0.106 -3.666 14.803 1.00 96.31 97 LEU A C 1
ATOM 759 O O . LEU A 1 97 ? -1.197 -3.857 15.333 1.00 96.31 97 LEU A O 1
ATOM 763 N N . GLN A 1 98 ? 0.928 -4.484 15.035 1.00 95.50 98 GLN A N 1
ATOM 764 C CA . GLN A 1 98 ? 0.821 -5.761 15.767 1.00 95.50 98 GLN A CA 1
ATOM 765 C C . GLN A 1 98 ? 0.300 -5.657 17.210 1.00 95.50 98 GLN A C 1
ATOM 767 O O . GLN A 1 98 ? -0.100 -6.662 17.785 1.00 95.50 98 GLN A O 1
ATOM 772 N N . HIS A 1 99 ? 0.325 -4.466 17.807 1.00 93.38 99 HIS A N 1
ATOM 773 C CA . HIS A 1 99 ? -0.087 -4.247 19.195 1.00 93.38 99 HIS A CA 1
ATOM 774 C C . HIS A 1 99 ? -1.584 -3.946 19.355 1.00 93.38 99 HIS A C 1
ATOM 776 O O . HIS A 1 99 ? -2.056 -3.815 20.482 1.00 93.38 99 HIS A O 1
ATOM 782 N N . TYR A 1 100 ? -2.320 -3.838 18.248 1.00 94.56 100 TYR A N 1
ATOM 783 C CA . TYR A 1 100 ? -3.736 -3.478 18.228 1.00 94.56 100 TYR A CA 1
ATOM 784 C C . TYR A 1 100 ? -4.603 -4.716 18.006 1.00 94.56 100 TYR A C 1
ATOM 786 O O . TYR A 1 100 ? -4.252 -5.600 17.221 1.00 94.56 100 TYR A O 1
ATOM 794 N N . ALA A 1 101 ? -5.731 -4.793 18.707 1.00 95.56 101 ALA A N 1
ATOM 795 C CA . ALA A 1 101 ? -6.679 -5.900 18.566 1.00 95.56 101 ALA A CA 1
ATOM 796 C C . ALA A 1 101 ? -7.626 -5.676 17.379 1.00 95.56 101 ALA A C 1
ATOM 798 O O . ALA A 1 101 ? -8.117 -6.629 16.780 1.00 95.56 101 ALA A O 1
ATOM 799 N N . GLU A 1 102 ? -7.844 -4.412 17.035 1.00 96.62 102 GLU A N 1
ATOM 800 C CA . GLU A 1 102 ? -8.670 -3.961 15.931 1.00 96.62 102 GLU A CA 1
ATOM 801 C C . GLU A 1 102 ? -8.108 -4.438 14.578 1.00 96.62 102 GLU A C 1
ATOM 803 O O . GLU A 1 102 ? -6.903 -4.730 14.470 1.00 96.62 102 GLU A O 1
ATOM 808 N N . PRO A 1 103 ? -8.959 -4.492 13.536 1.00 98.31 103 PRO A N 1
ATOM 809 C CA . PRO A 1 103 ? -8.514 -4.706 12.169 1.00 98.31 103 PRO A CA 1
ATOM 810 C C . PRO A 1 103 ? -7.411 -3.724 11.767 1.00 98.31 103 PRO A C 1
ATOM 812 O O . PRO A 1 103 ? -7.416 -2.552 12.162 1.00 98.31 103 PRO A O 1
ATOM 815 N N . LYS A 1 104 ? -6.459 -4.210 10.976 1.00 98.44 104 LYS A N 1
ATOM 816 C CA . LYS A 1 104 ? -5.230 -3.499 10.615 1.00 98.44 104 LYS A CA 1
ATOM 817 C C . LYS A 1 104 ? -5.247 -3.166 9.137 1.00 98.44 104 LYS A C 1
ATOM 819 O O . LYS A 1 104 ? -5.250 -4.056 8.286 1.00 98.44 104 LYS A O 1
ATOM 824 N N . VAL A 1 105 ? -5.222 -1.875 8.840 1.00 98.50 105 VAL A N 1
ATOM 825 C CA . VAL A 1 105 ? -5.234 -1.352 7.476 1.00 98.50 105 VAL A CA 1
ATOM 826 C C . VAL A 1 105 ? -3.869 -0.762 7.151 1.00 98.50 105 VAL A C 1
ATOM 828 O O . VAL A 1 105 ? -3.334 0.042 7.916 1.00 98.50 105 VAL A O 1
ATOM 831 N N . LEU A 1 106 ? -3.316 -1.132 5.999 1.00 98.69 106 LEU A N 1
ATOM 832 C CA . LEU A 1 106 ? -2.139 -0.477 5.436 1.00 98.69 106 LEU A CA 1
ATOM 833 C C . LEU A 1 106 ? -2.520 0.247 4.148 1.00 98.69 106 LEU A C 1
ATOM 835 O O . LEU A 1 106 ? -2.891 -0.383 3.155 1.00 98.69 106 LEU A O 1
ATOM 839 N N . VAL A 1 107 ? -2.384 1.568 4.163 1.00 98.56 107 VAL A N 1
ATOM 840 C CA . VAL A 1 107 ? -2.593 2.413 2.991 1.00 98.56 107 VAL A CA 1
ATOM 841 C C . VAL A 1 107 ? -1.254 2.716 2.334 1.00 98.56 107 VAL A C 1
ATOM 843 O O . VAL A 1 107 ? -0.333 3.223 2.972 1.00 98.56 107 VAL A O 1
ATOM 846 N N . PHE A 1 108 ? -1.166 2.441 1.040 1.00 98.50 108 PHE A N 1
ATOM 847 C CA . PHE A 1 108 ? -0.066 2.829 0.178 1.00 98.50 108 PHE A CA 1
ATOM 848 C C . PHE A 1 108 ? -0.447 4.043 -0.661 1.00 98.50 108 PHE A C 1
ATOM 850 O O . PHE A 1 108 ? -1.440 4.005 -1.382 1.00 98.50 108 PHE A O 1
ATOM 857 N N . VAL A 1 109 ? 0.375 5.091 -0.618 1.00 97.94 109 VAL A N 1
ATOM 858 C CA . VAL A 1 109 ? 0.338 6.192 -1.591 1.00 97.94 109 VAL A CA 1
ATOM 859 C C . VAL A 1 109 ? 1.487 5.985 -2.569 1.00 97.94 109 VAL A C 1
ATOM 861 O O . VAL A 1 109 ? 2.654 6.132 -2.197 1.00 97.94 109 VAL A O 1
ATOM 864 N N . ASN A 1 110 ? 1.173 5.605 -3.806 1.00 96.75 110 ASN A N 1
ATOM 865 C CA . ASN A 1 110 ? 2.183 5.287 -4.806 1.00 96.75 110 ASN A CA 1
ATOM 866 C C . ASN A 1 110 ? 2.607 6.524 -5.605 1.00 96.75 110 ASN A C 1
ATOM 868 O O . ASN A 1 110 ? 1.994 6.885 -6.607 1.00 96.75 110 ASN A O 1
ATOM 872 N N . GLU A 1 111 ? 3.699 7.166 -5.207 1.00 93.56 111 GLU A N 1
ATOM 873 C CA . GLU A 1 111 ? 4.327 8.221 -6.011 1.00 93.56 111 GLU A CA 1
ATOM 874 C C . GLU A 1 111 ? 5.383 7.657 -6.979 1.00 93.56 111 GLU A C 1
ATOM 876 O O . GLU A 1 111 ? 5.871 8.379 -7.848 1.00 93.56 111 GLU A O 1
ATOM 881 N N . ASP A 1 112 ? 5.714 6.368 -6.886 1.00 91.31 112 ASP A N 1
ATOM 882 C CA . ASP A 1 112 ? 6.692 5.734 -7.758 1.00 91.31 112 ASP A CA 1
ATOM 883 C C . ASP A 1 112 ? 6.099 5.354 -9.120 1.00 91.31 112 ASP A C 1
ATOM 885 O O . ASP A 1 112 ? 5.150 4.579 -9.241 1.00 91.31 112 ASP A O 1
ATOM 889 N N . THR A 1 113 ? 6.684 5.896 -10.185 1.00 86.19 113 THR A N 1
ATOM 890 C CA . THR A 1 113 ? 6.283 5.620 -11.568 1.00 86.19 113 THR A CA 1
ATOM 891 C C . THR A 1 113 ? 6.656 4.238 -12.074 1.00 86.19 113 THR A C 1
ATOM 893 O O . THR A 1 113 ? 6.144 3.823 -13.110 1.00 86.19 113 THR A O 1
ATOM 896 N N . MET A 1 114 ? 7.547 3.550 -11.366 1.00 86.44 114 MET A N 1
ATOM 897 C CA . MET A 1 114 ? 8.036 2.212 -11.693 1.00 86.44 114 MET A CA 1
ATOM 898 C C . MET A 1 114 ? 7.399 1.128 -10.819 1.00 86.44 114 MET A C 1
ATOM 900 O O . MET A 1 114 ? 7.873 -0.007 -10.848 1.00 86.44 114 MET A O 1
ATOM 904 N N . ALA A 1 115 ? 6.401 1.486 -10.008 1.00 92.12 115 ALA A N 1
ATOM 905 C CA . ALA A 1 115 ? 5.622 0.546 -9.221 1.00 92.12 115 ALA A CA 1
ATOM 906 C C . ALA A 1 115 ? 4.131 0.680 -9.545 1.00 92.12 115 ALA A C 1
ATOM 908 O O . ALA A 1 115 ? 3.656 1.778 -9.848 1.00 92.12 115 ALA A O 1
ATOM 909 N N . ASP A 1 116 ? 3.401 -0.420 -9.441 1.00 93.00 116 ASP A N 1
ATOM 910 C CA . ASP A 1 116 ? 1.948 -0.473 -9.546 1.00 93.00 116 ASP A CA 1
ATOM 911 C C . ASP A 1 116 ? 1.348 -1.461 -8.527 1.00 93.00 116 ASP A C 1
ATOM 913 O O . ASP A 1 116 ? 2.041 -2.059 -7.701 1.00 93.00 116 ASP A O 1
ATOM 917 N N . VAL A 1 117 ? 0.026 -1.624 -8.551 1.00 94.62 117 VAL A N 1
ATOM 918 C CA . VAL A 1 117 ? -0.671 -2.528 -7.624 1.00 94.62 117 VAL A CA 1
ATOM 919 C C . VAL A 1 117 ? -0.273 -3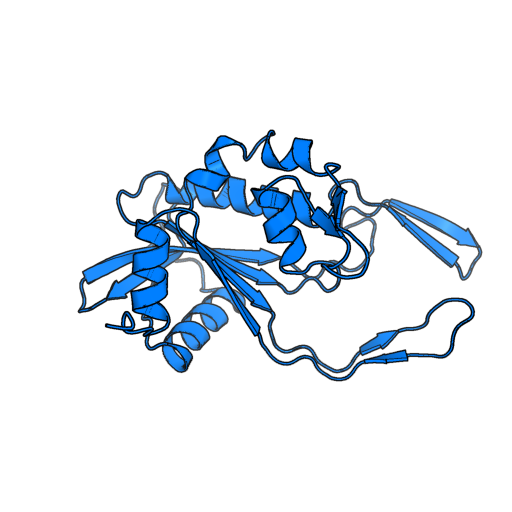.995 -7.791 1.00 94.62 117 VAL A C 1
ATOM 921 O O . VAL A 1 117 ? -0.387 -4.777 -6.845 1.00 94.62 117 VAL A O 1
ATOM 924 N N . LEU A 1 118 ? 0.205 -4.403 -8.968 1.00 94.69 118 LEU A N 1
ATOM 925 C CA . LEU A 1 118 ? 0.660 -5.771 -9.182 1.00 94.69 118 LEU A CA 1
ATOM 926 C C . LEU A 1 118 ? 1.945 -6.034 -8.395 1.00 94.69 118 LEU A C 1
ATOM 928 O O . LEU A 1 118 ? 2.163 -7.171 -7.984 1.00 94.69 118 LEU A O 1
ATOM 932 N N . ASP A 1 119 ? 2.742 -5.006 -8.088 1.00 96.00 119 ASP A N 1
ATOM 933 C CA . ASP A 1 119 ? 3.877 -5.141 -7.172 1.00 96.00 119 ASP A CA 1
ATOM 934 C C . ASP A 1 119 ? 3.438 -5.403 -5.728 1.00 96.00 119 ASP A C 1
ATOM 936 O O . ASP A 1 119 ? 4.119 -6.138 -5.008 1.00 96.00 119 ASP A O 1
ATOM 940 N N . LEU A 1 120 ? 2.297 -4.851 -5.293 1.00 97.12 120 LEU A N 1
ATOM 941 C CA . LEU A 1 120 ? 1.677 -5.235 -4.020 1.00 97.12 120 LEU A CA 1
ATOM 942 C C . LEU A 1 120 ? 1.212 -6.690 -4.069 1.00 97.12 120 LEU A C 1
ATOM 944 O O . LEU A 1 120 ? 1.488 -7.453 -3.137 1.00 97.12 120 LEU A O 1
ATOM 948 N N . GLU A 1 121 ? 0.552 -7.089 -5.157 1.00 95.12 121 GLU A N 1
ATOM 949 C CA . GLU A 1 121 ? 0.124 -8.473 -5.346 1.00 95.12 121 GLU A CA 1
ATOM 950 C C . GLU A 1 121 ? 1.292 -9.453 -5.282 1.00 95.12 121 GLU A C 1
ATOM 952 O O . GLU A 1 121 ? 1.251 -10.453 -4.556 1.00 95.12 121 GLU A O 1
ATOM 957 N N . GLU A 1 122 ? 2.364 -9.123 -5.985 1.00 96.00 122 GLU A N 1
ATOM 958 C CA . GLU A 1 122 ? 3.575 -9.914 -6.055 1.00 96.00 122 GLU A CA 1
ATOM 959 C C . GLU A 1 122 ? 4.336 -9.922 -4.723 1.00 96.00 122 GLU A C 1
ATOM 961 O O . GLU A 1 122 ? 4.820 -10.978 -4.309 1.00 96.00 122 GLU A O 1
ATOM 966 N N . ALA A 1 123 ? 4.395 -8.799 -3.999 1.00 97.25 123 ALA A N 1
ATOM 967 C CA . ALA A 1 123 ? 5.014 -8.737 -2.675 1.00 97.25 123 ALA A CA 1
ATOM 968 C C . ALA A 1 123 ? 4.292 -9.641 -1.668 1.00 97.25 123 ALA A C 1
ATOM 970 O O . ALA A 1 123 ? 4.941 -10.369 -0.915 1.00 97.25 123 ALA A O 1
ATOM 971 N N . VAL A 1 124 ? 2.956 -9.629 -1.659 1.00 97.00 124 VAL A N 1
ATOM 972 C CA . VAL A 1 124 ? 2.176 -10.411 -0.692 1.00 97.00 124 VAL A CA 1
ATOM 973 C C . VAL A 1 124 ? 2.086 -11.880 -1.106 1.00 97.00 124 VAL A C 1
ATOM 975 O O . VAL A 1 124 ? 2.279 -12.759 -0.266 1.00 97.00 124 VAL A O 1
ATOM 978 N N . ARG A 1 125 ? 1.816 -12.190 -2.380 1.00 95.94 125 ARG A N 1
ATOM 979 C CA . ARG A 1 125 ? 1.631 -13.583 -2.839 1.00 95.94 125 ARG A CA 1
ATOM 980 C C . ARG A 1 125 ? 2.943 -14.282 -3.181 1.00 95.94 125 ARG A C 1
ATOM 982 O O . ARG A 1 125 ? 3.005 -15.506 -3.133 1.00 95.94 125 ARG A O 1
ATOM 989 N N . GLY A 1 126 ? 3.980 -13.526 -3.528 1.00 96.19 126 GLY A N 1
ATOM 990 C CA . GLY A 1 126 ? 5.249 -14.055 -4.028 1.00 96.19 126 GLY A CA 1
ATOM 991 C C . GLY A 1 126 ? 5.197 -14.525 -5.479 1.00 96.19 126 GLY A C 1
ATOM 992 O O . GLY A 1 126 ? 6.142 -15.168 -5.937 1.00 96.19 126 GLY A O 1
ATOM 993 N N . ILE A 1 127 ? 4.102 -14.240 -6.187 1.00 94.62 127 ILE A N 1
ATOM 994 C CA . ILE A 1 127 ? 3.893 -14.656 -7.571 1.00 94.62 127 ILE A CA 1
ATOM 995 C C . ILE A 1 127 ? 3.309 -13.520 -8.408 1.00 94.62 127 ILE A C 1
ATOM 997 O O . ILE A 1 127 ? 2.519 -12.725 -7.904 1.00 94.62 127 ILE A O 1
ATOM 1001 N N . HIS A 1 128 ? 3.649 -13.517 -9.692 1.00 92.31 128 HIS A N 1
ATOM 1002 C CA . HIS A 1 128 ? 3.056 -12.670 -10.720 1.00 92.31 128 HIS A CA 1
ATOM 1003 C C . HIS A 1 128 ? 2.504 -13.565 -11.833 1.00 92.31 128 HIS A C 1
ATOM 1005 O O . HIS A 1 128 ? 3.184 -14.498 -12.263 1.00 92.31 128 HIS A O 1
ATOM 1011 N N . VAL A 1 129 ? 1.275 -13.325 -12.290 1.00 88.94 129 VAL A N 1
ATOM 1012 C CA . VAL A 1 129 ? 0.638 -14.150 -13.328 1.00 88.94 129 VAL A CA 1
ATOM 1013 C C . VAL A 1 129 ? 0.588 -13.364 -14.630 1.00 88.94 129 VAL A C 1
ATOM 1015 O O . VAL A 1 129 ? -0.045 -12.317 -14.695 1.00 88.94 129 VAL A O 1
ATOM 1018 N N . TYR A 1 130 ? 1.235 -13.886 -15.667 1.00 86.50 130 TYR A N 1
ATOM 1019 C CA . TYR A 1 130 ? 1.169 -13.348 -17.023 1.00 86.50 130 TYR A CA 1
ATOM 1020 C C . TYR A 1 130 ? 0.165 -14.133 -17.857 1.00 86.50 130 TYR A C 1
ATOM 1022 O O . TYR A 1 130 ? 0.079 -15.353 -17.728 1.00 86.50 130 TYR A O 1
ATOM 1030 N N . GLY A 1 131 ? -0.520 -13.452 -18.772 1.00 86.81 131 GLY A N 1
ATOM 1031 C CA . GLY A 1 131 ? -1.376 -14.083 -19.772 1.00 86.81 131 GLY A CA 1
ATOM 1032 C C . GLY A 1 131 ? -2.868 -13.889 -19.524 1.00 86.81 131 GLY A C 1
ATOM 1033 O O . GLY A 1 131 ? -3.292 -12.974 -18.822 1.00 86.81 131 GLY A O 1
ATOM 1034 N N . SER A 1 132 ? -3.671 -14.720 -20.177 1.00 85.50 132 SER A N 1
ATOM 1035 C CA . SER A 1 132 ? -5.128 -14.605 -20.241 1.00 85.50 132 SER A CA 1
ATOM 1036 C C . SER A 1 132 ? -5.754 -15.981 -20.452 1.00 85.50 132 SER A C 1
ATOM 1038 O O . SER A 1 132 ? -5.060 -16.943 -20.788 1.00 85.50 132 SER A O 1
ATOM 1040 N N . SER A 1 133 ? -7.080 -16.075 -20.332 1.00 83.12 133 SER A N 1
ATOM 1041 C CA . SER A 1 133 ? -7.821 -17.294 -20.681 1.00 83.12 133 SER A CA 1
ATOM 1042 C C . SER A 1 133 ? -7.575 -17.746 -22.126 1.00 83.12 133 SER A C 1
ATOM 1044 O O . SER A 1 133 ? -7.602 -18.942 -22.400 1.00 83.12 133 SER A O 1
ATOM 1046 N N . THR A 1 134 ? -7.285 -16.812 -23.035 1.00 87.75 134 THR A N 1
ATOM 1047 C CA . THR A 1 134 ? -7.046 -17.089 -24.457 1.00 87.75 134 THR A CA 1
ATOM 1048 C C . THR A 1 134 ? -5.608 -17.524 -24.746 1.00 87.75 134 THR A C 1
ATOM 1050 O O . THR A 1 134 ? -5.380 -18.366 -25.609 1.00 87.75 134 THR A O 1
ATOM 1053 N N . THR A 1 135 ? -4.623 -16.957 -24.045 1.00 89.50 135 THR A N 1
ATOM 1054 C CA . THR A 1 135 ? -3.187 -17.198 -24.301 1.00 89.50 135 THR A CA 1
ATOM 1055 C C . THR A 1 135 ? -2.563 -18.230 -23.361 1.00 89.50 135 THR A C 1
ATOM 1057 O O . THR A 1 135 ? -1.381 -18.539 -23.490 1.00 89.50 135 THR A O 1
ATOM 1060 N N . GLY A 1 136 ? -3.332 -18.727 -22.389 1.00 89.25 136 GLY A N 1
ATOM 1061 C CA . GLY A 1 136 ? -2.806 -19.445 -21.233 1.00 89.25 136 GLY A CA 1
ATOM 1062 C C . GLY A 1 136 ? -2.161 -18.499 -20.217 1.00 89.25 136 GLY A C 1
ATOM 1063 O O . GLY A 1 136 ? -1.885 -17.330 -20.512 1.00 89.25 136 GLY A O 1
ATOM 1064 N N . CYS A 1 137 ? -1.931 -19.020 -19.009 1.00 90.62 137 CYS A N 1
ATOM 1065 C CA . CYS A 1 137 ? -1.339 -18.279 -17.898 1.00 90.62 137 CYS A CA 1
ATOM 1066 C C . CYS A 1 137 ? 0.036 -18.848 -17.523 1.00 90.62 137 CYS A C 1
ATOM 1068 O O . CYS A 1 137 ? 0.190 -20.058 -17.363 1.00 90.62 137 CYS A O 1
ATOM 1070 N N . VAL A 1 138 ? 1.018 -17.969 -17.320 1.00 91.50 138 VAL A N 1
ATOM 1071 C CA . VAL A 1 138 ? 2.352 -18.294 -16.798 1.00 91.50 138 VAL A CA 1
ATOM 1072 C C . VAL A 1 138 ? 2.495 -17.690 -15.408 1.00 91.50 138 VAL A C 1
ATOM 1074 O O . VAL A 1 138 ? 2.258 -16.500 -15.219 1.00 91.50 138 VAL A O 1
ATOM 1077 N N . VAL A 1 139 ? 2.911 -18.499 -14.435 1.00 92.31 139 VAL A N 1
ATOM 1078 C CA . VAL A 1 139 ? 3.144 -18.048 -13.058 1.00 92.31 139 VAL A CA 1
ATOM 1079 C C . VAL A 1 139 ? 4.636 -17.808 -12.847 1.00 92.31 139 VAL A C 1
ATOM 1081 O O . VAL A 1 139 ? 5.430 -18.745 -12.818 1.00 92.31 139 VAL A O 1
ATOM 1084 N N . ASN A 1 140 ? 5.019 -16.547 -12.676 1.00 91.56 140 ASN A N 1
ATOM 1085 C CA . ASN A 1 140 ? 6.365 -16.145 -12.295 1.00 91.56 140 ASN A CA 1
ATOM 1086 C C . ASN A 1 140 ? 6.496 -16.129 -10.771 1.00 91.56 140 ASN A C 1
ATOM 1088 O O . ASN A 1 140 ? 5.747 -15.446 -10.080 1.00 91.56 140 ASN A O 1
ATOM 1092 N N . THR A 1 141 ? 7.468 -16.875 -10.250 1.00 95.12 141 THR A N 1
ATOM 1093 C CA . THR A 1 141 ? 7.718 -17.033 -8.811 1.00 95.12 141 THR A CA 1
ATOM 1094 C C . THR A 1 141 ? 8.983 -16.308 -8.339 1.00 95.12 141 THR A C 1
ATOM 1096 O O . THR A 1 141 ? 9.494 -16.611 -7.259 1.00 95.12 141 THR A O 1
ATOM 1099 N N . ALA A 1 142 ? 9.539 -15.379 -9.126 1.00 92.25 142 ALA A N 1
ATOM 1100 C CA . ALA A 1 142 ? 10.792 -14.683 -8.803 1.00 92.25 142 ALA A CA 1
ATOM 1101 C C . ALA A 1 142 ? 10.742 -13.935 -7.456 1.00 92.25 142 ALA A C 1
ATOM 1103 O O . ALA A 1 142 ? 11.751 -13.840 -6.748 1.00 92.25 142 ALA A O 1
ATOM 1104 N N . SER A 1 143 ? 9.557 -13.463 -7.065 1.00 95.31 143 SER A N 1
ATOM 1105 C CA . SER A 1 143 ? 9.328 -12.763 -5.798 1.00 95.31 143 SER A CA 1
ATOM 1106 C C . SER A 1 143 ? 8.898 -13.666 -4.644 1.00 95.31 143 SER A C 1
ATOM 1108 O O . SER A 1 143 ? 8.670 -13.175 -3.539 1.00 95.31 143 SER A O 1
ATOM 1110 N N . LYS A 1 144 ? 8.887 -14.993 -4.821 1.00 96.56 144 LYS A N 1
ATOM 1111 C CA . LYS A 1 144 ? 8.559 -15.943 -3.746 1.00 96.56 144 LYS A CA 1
ATOM 1112 C C . LYS A 1 144 ? 9.451 -15.740 -2.521 1.00 96.56 144 LYS A C 1
ATOM 1114 O O . LYS A 1 144 ? 8.962 -15.691 -1.399 1.00 96.56 144 LYS A O 1
ATOM 1119 N N . ARG A 1 145 ? 10.744 -15.474 -2.745 1.00 96.25 145 ARG A N 1
ATOM 1120 C CA . ARG A 1 145 ? 11.719 -15.143 -1.688 1.00 96.25 145 ARG A CA 1
ATOM 1121 C C . ARG A 1 145 ? 11.383 -13.877 -0.889 1.00 96.25 145 ARG A C 1
ATOM 1123 O O . ARG A 1 145 ? 11.828 -13.745 0.245 1.00 96.25 145 ARG A O 1
ATOM 1130 N N . ILE A 1 146 ? 10.663 -12.926 -1.486 1.00 96.69 146 ILE A N 1
ATOM 1131 C CA . ILE A 1 146 ? 10.240 -11.690 -0.817 1.00 96.69 146 ILE A CA 1
ATOM 1132 C C . ILE A 1 146 ? 9.096 -12.038 0.129 1.00 96.69 146 ILE A C 1
ATOM 1134 O O . ILE A 1 146 ? 9.185 -11.788 1.331 1.00 96.69 146 ILE A O 1
ATOM 1138 N N . ALA A 1 147 ? 8.074 -12.690 -0.419 1.00 96.81 147 ALA A N 1
ATOM 1139 C CA . ALA A 1 147 ? 6.844 -13.008 0.281 1.00 96.81 147 ALA A CA 1
ATOM 1140 C C . ALA A 1 147 ? 7.049 -14.060 1.386 1.00 96.81 147 ALA A C 1
ATOM 1142 O O . ALA A 1 147 ? 6.481 -13.944 2.463 1.00 96.81 147 ALA A O 1
ATOM 1143 N N . GLU A 1 148 ? 7.905 -15.059 1.162 1.00 97.44 148 GLU A N 1
ATOM 1144 C CA . GLU A 1 148 ? 8.268 -16.090 2.151 1.00 97.44 148 GLU A CA 1
ATOM 1145 C C . GLU A 1 148 ? 9.467 -15.705 3.030 1.00 97.44 148 GLU A C 1
ATOM 1147 O O . GLU A 1 148 ? 9.848 -16.460 3.925 1.00 97.44 148 GLU A O 1
ATOM 1152 N N . GLY A 1 149 ? 10.067 -14.542 2.772 1.00 96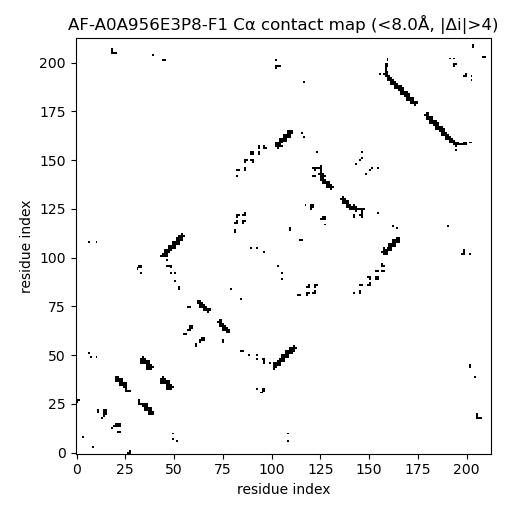.25 149 GLY A N 1
ATOM 1153 C CA . GLY A 1 149 ? 11.192 -14.014 3.527 1.00 96.25 149 GLY A CA 1
ATOM 1154 C C . GLY A 1 149 ? 10.739 -13.194 4.732 1.00 96.25 149 GLY A C 1
ATOM 1155 O O . GLY A 1 149 ? 9.971 -13.644 5.579 1.00 96.25 149 GLY A O 1
ATOM 1156 N N . ARG A 1 150 ? 11.228 -11.952 4.818 1.00 9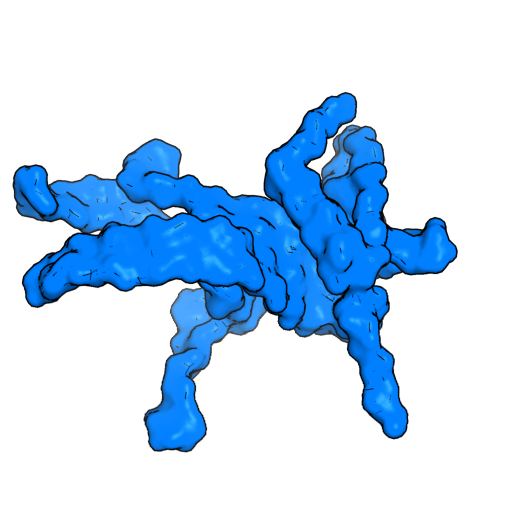3.06 150 ARG A N 1
ATOM 1157 C CA . ARG A 1 150 ? 11.033 -11.080 5.991 1.00 93.06 150 ARG A CA 1
ATOM 1158 C C . ARG A 1 150 ? 9.561 -10.825 6.331 1.00 93.06 150 ARG A C 1
ATOM 1160 O O . ARG A 1 150 ? 9.251 -10.666 7.503 1.00 93.06 150 ARG A O 1
ATOM 1167 N N . ILE A 1 151 ? 8.682 -10.781 5.330 1.00 97.56 151 ILE A N 1
ATOM 1168 C CA . ILE A 1 151 ? 7.258 -10.465 5.518 1.00 97.56 151 ILE A CA 1
ATOM 1169 C C . ILE A 1 151 ? 6.354 -11.695 5.586 1.00 97.56 151 ILE A C 1
ATOM 1171 O O . ILE A 1 151 ? 5.137 -11.544 5.509 1.00 97.56 151 ILE A O 1
ATOM 1175 N N . ARG A 1 152 ? 6.923 -12.901 5.715 1.00 97.88 152 ARG A N 1
ATOM 1176 C CA . ARG A 1 152 ? 6.173 -14.163 5.658 1.00 97.88 152 ARG A CA 1
ATOM 1177 C C . ARG A 1 152 ? 4.932 -14.165 6.542 1.00 97.88 152 ARG A C 1
ATOM 1179 O O . ARG A 1 152 ? 3.865 -14.534 6.052 1.00 97.88 152 ARG A O 1
ATOM 1186 N N . GLU A 1 153 ? 5.100 -13.732 7.788 1.00 97.75 153 GLU A N 1
ATOM 1187 C CA . GLU A 1 153 ? 4.029 -13.627 8.782 1.00 97.75 153 GLU A CA 1
ATOM 1188 C C . GLU A 1 153 ? 3.431 -12.212 8.821 1.00 97.75 153 GLU A C 1
ATOM 1190 O O . GLU A 1 153 ? 2.218 -12.051 8.897 1.00 97.75 153 GLU A O 1
ATOM 1195 N N . ASP A 1 154 ? 4.264 -11.172 8.679 1.00 98.19 154 ASP A N 1
ATOM 1196 C CA . ASP A 1 154 ? 3.828 -9.769 8.757 1.00 98.19 154 ASP A CA 1
ATOM 1197 C C . ASP A 1 154 ? 2.739 -9.415 7.723 1.00 98.19 154 ASP A C 1
ATOM 1199 O O . ASP A 1 154 ? 1.869 -8.593 7.999 1.00 98.19 154 ASP A O 1
ATOM 1203 N N . ARG A 1 155 ? 2.758 -10.032 6.533 1.00 96.75 155 ARG A N 1
ATOM 1204 C CA . ARG A 1 155 ? 1.756 -9.779 5.480 1.00 96.75 155 ARG A CA 1
ATOM 1205 C C . ARG A 1 155 ? 0.350 -10.282 5.822 1.00 96.75 155 ARG A C 1
ATOM 1207 O O . ARG A 1 155 ? -0.617 -9.806 5.244 1.00 96.75 155 ARG A O 1
ATOM 1214 N N . TRP A 1 156 ? 0.239 -11.253 6.725 1.00 97.12 156 TRP A N 1
ATOM 1215 C CA . TRP A 1 156 ? -1.047 -11.806 7.162 1.00 97.12 156 TRP A CA 1
ATOM 1216 C C . TRP A 1 156 ? -1.590 -11.101 8.401 1.00 97.12 156 TRP A C 1
ATOM 1218 O O . TRP A 1 156 ? -2.744 -11.290 8.759 1.00 97.12 156 TRP A O 1
ATOM 1228 N N . LEU A 1 157 ? -0.766 -10.267 9.039 1.00 97.75 157 LEU A N 1
ATOM 1229 C CA . LEU A 1 157 ? -1.183 -9.400 10.132 1.00 97.75 157 LEU A CA 1
ATOM 1230 C C . LEU A 1 157 ? -1.977 -8.185 9.635 1.00 97.75 157 LEU A C 1
ATOM 1232 O O . LEU A 1 157 ? -2.685 -7.569 10.413 1.00 97.75 157 LEU A O 1
ATOM 1236 N N . ILE A 1 158 ? -1.844 -7.806 8.367 1.00 98.50 158 ILE A N 1
ATOM 1237 C CA . ILE A 1 158 ? -2.609 -6.705 7.778 1.00 98.50 158 ILE A CA 1
ATOM 1238 C C . ILE A 1 158 ? -3.871 -7.300 7.180 1.00 98.50 158 ILE A C 1
ATOM 1240 O O . ILE A 1 158 ? -3.757 -8.138 6.292 1.00 98.50 158 ILE A O 1
ATOM 1244 N N . ASP A 1 159 ? -5.033 -6.844 7.638 1.00 98.50 159 ASP A N 1
ATOM 1245 C CA . ASP A 1 159 ? -6.355 -7.318 7.219 1.00 98.50 159 ASP A CA 1
ATOM 1246 C C . ASP A 1 159 ? -6.785 -6.715 5.872 1.00 98.50 159 ASP A C 1
ATOM 1248 O O . ASP A 1 159 ? -7.407 -7.378 5.036 1.00 98.50 159 ASP A O 1
ATOM 1252 N N . LEU A 1 160 ? -6.434 -5.445 5.647 1.00 98.31 160 LEU A N 1
ATOM 1253 C CA . LEU A 1 160 ? -6.793 -4.701 4.444 1.00 98.31 160 LEU A CA 1
ATOM 1254 C C . LEU A 1 160 ? -5.620 -3.863 3.940 1.00 98.31 160 LEU A C 1
ATOM 1256 O O . LEU A 1 160 ? -5.077 -3.019 4.652 1.00 98.31 160 LEU A O 1
ATOM 1260 N N . TYR A 1 161 ? -5.284 -4.043 2.670 1.00 98.50 161 TYR A N 1
ATOM 1261 C CA . TYR A 1 161 ? -4.416 -3.132 1.941 1.00 98.50 161 TYR A CA 1
ATOM 1262 C C . TYR A 1 161 ? -5.249 -2.192 1.078 1.00 98.50 161 TYR A C 1
ATOM 1264 O O . TYR A 1 161 ? -6.156 -2.634 0.368 1.00 98.50 161 TYR A O 1
ATOM 1272 N N . VAL A 1 162 ? -4.897 -0.911 1.099 1.00 97.81 162 VAL A N 1
ATOM 1273 C CA . VAL A 1 162 ? -5.460 0.109 0.211 1.00 97.81 162 VAL A CA 1
ATOM 1274 C C . VAL A 1 162 ? -4.324 0.668 -0.630 1.00 97.81 162 VAL A C 1
ATOM 1276 O O . VAL A 1 162 ? -3.382 1.240 -0.092 1.00 97.81 162 VAL A O 1
ATOM 1279 N N . TRP A 1 163 ? -4.389 0.495 -1.943 1.00 98.06 163 TRP A N 1
ATOM 1280 C CA . TRP A 1 163 ? -3.421 1.048 -2.883 1.00 98.06 163 TRP A CA 1
ATOM 1281 C C . TRP A 1 163 ? -4.007 2.283 -3.551 1.00 98.06 163 TRP A C 1
ATOM 1283 O O . TRP A 1 163 ? -5.024 2.186 -4.237 1.00 98.06 163 TRP A O 1
ATOM 1293 N N . ILE A 1 164 ? -3.375 3.434 -3.345 1.00 97.19 164 ILE A N 1
ATOM 1294 C CA . ILE A 1 164 ? -3.791 4.711 -3.917 1.00 97.19 164 ILE A CA 1
ATOM 1295 C C . ILE A 1 164 ? -2.752 5.135 -4.946 1.00 97.19 164 ILE A C 1
ATOM 1297 O O . ILE A 1 164 ? -1.598 5.421 -4.619 1.00 97.19 164 ILE A O 1
ATOM 1301 N N . GLU A 1 165 ? -3.199 5.214 -6.191 1.00 95.19 165 GLU A N 1
ATOM 1302 C CA . GLU A 1 165 ? -2.455 5.804 -7.291 1.00 95.19 165 GLU A CA 1
ATOM 1303 C C . GLU A 1 165 ? -2.932 7.255 -7.454 1.00 95.19 165 GLU A C 1
ATOM 1305 O O . GLU A 1 165 ? -4.054 7.464 -7.924 1.00 95.19 165 GLU A O 1
ATOM 1310 N N . PRO A 1 166 ? -2.149 8.269 -7.046 1.00 92.00 166 PRO A N 1
ATOM 1311 C CA . PRO A 1 166 ? -2.553 9.659 -7.173 1.00 92.00 166 PRO A CA 1
ATOM 1312 C C . PRO A 1 166 ? -2.627 10.073 -8.647 1.00 92.00 166 PRO A C 1
ATOM 1314 O O . PRO A 1 166 ? -1.969 9.507 -9.522 1.00 92.00 166 PRO A O 1
ATOM 1317 N N . LYS A 1 167 ? -3.396 11.128 -8.930 1.00 89.75 167 LYS A N 1
ATOM 1318 C CA . LYS A 1 167 ? -3.420 11.749 -10.259 1.00 89.75 167 LYS A CA 1
ATOM 1319 C C . LYS A 1 167 ? -2.007 12.191 -10.657 1.00 89.75 167 LYS A C 1
ATOM 1321 O O . LYS A 1 167 ? -1.387 12.989 -9.950 1.00 89.75 167 LYS A O 1
ATOM 1326 N N . ARG A 1 168 ? -1.521 11.745 -11.818 1.00 84.44 168 ARG A N 1
ATOM 1327 C CA . ARG A 1 168 ? -0.230 12.178 -12.376 1.00 84.44 168 ARG A CA 1
ATOM 1328 C C . ARG A 1 168 ? -0.449 13.049 -13.603 1.00 84.44 168 ARG A C 1
ATOM 1330 O O . ARG A 1 168 ? -1.385 12.839 -14.372 1.00 84.44 168 ARG A O 1
ATOM 1337 N N . GLY A 1 169 ? 0.417 14.044 -13.774 1.00 83.31 169 GLY A N 1
ATOM 1338 C CA . GLY A 1 169 ? 0.443 14.864 -14.984 1.00 83.31 169 GLY A CA 1
ATOM 1339 C C . GLY A 1 169 ? 0.795 14.041 -16.231 1.00 83.31 169 GLY A C 1
ATOM 1340 O O . GLY A 1 169 ? 1.242 12.896 -16.108 1.00 83.31 169 GLY A O 1
ATOM 1341 N N . PRO A 1 170 ? 0.603 14.605 -17.435 1.00 84.69 170 PRO A N 1
ATOM 1342 C CA . PRO A 1 170 ? 1.061 13.962 -18.661 1.00 84.69 170 PRO A CA 1
ATOM 1343 C C . PRO A 1 170 ? 2.578 13.739 -18.607 1.00 84.69 170 PRO A C 1
ATOM 1345 O O . PRO A 1 170 ? 3.310 14.553 -18.037 1.00 84.69 170 PRO A O 1
ATOM 1348 N N . ARG A 1 171 ? 3.052 12.647 -19.211 1.00 81.50 171 ARG A N 1
ATOM 1349 C CA . ARG A 1 171 ? 4.484 12.319 -19.273 1.00 81.50 171 ARG A CA 1
ATOM 1350 C C . ARG A 1 171 ? 4.913 12.021 -20.700 1.00 81.50 171 ARG A C 1
ATOM 1352 O O . ARG A 1 171 ? 4.181 11.389 -21.456 1.00 81.50 171 ARG A O 1
ATOM 1359 N N . THR A 1 172 ? 6.127 12.435 -21.030 1.00 81.94 172 THR A N 1
ATOM 1360 C CA . THR A 1 172 ? 6.762 12.127 -22.310 1.00 81.94 172 THR A CA 1
ATOM 1361 C C . THR A 1 172 ? 7.854 11.095 -22.077 1.00 81.94 172 THR A C 1
ATOM 1363 O O . THR A 1 172 ? 8.714 11.294 -21.217 1.00 81.94 172 THR A O 1
ATOM 1366 N N . VAL A 1 173 ? 7.815 9.995 -22.823 1.00 79.19 173 VAL A N 1
ATOM 1367 C CA . VAL A 1 173 ? 8.825 8.934 -22.786 1.00 79.19 173 VAL A CA 1
ATOM 1368 C C . VAL A 1 173 ? 9.627 8.990 -24.082 1.00 79.19 173 VAL A C 1
ATOM 1370 O O . VAL A 1 173 ? 9.076 9.178 -25.165 1.00 79.19 173 VAL A O 1
ATOM 1373 N N . PHE A 1 174 ? 10.944 8.842 -23.957 1.00 77.31 174 PHE A N 1
ATOM 1374 C CA . PHE A 1 174 ? 11.893 8.862 -25.069 1.00 77.31 174 PHE A CA 1
ATOM 1375 C C . PHE A 1 174 ? 12.481 7.456 -25.253 1.00 77.31 174 PHE A C 1
ATOM 1377 O O . PHE A 1 174 ? 13.598 7.194 -24.795 1.00 77.31 174 PHE A O 1
ATOM 1384 N N . PRO A 1 175 ? 11.723 6.509 -25.833 1.00 73.81 175 PRO A N 1
ATOM 1385 C CA . PRO A 1 175 ? 12.207 5.149 -26.017 1.00 73.81 175 PRO A CA 1
ATOM 1386 C C . PRO A 1 175 ? 13.361 5.109 -27.030 1.00 73.81 175 PRO A C 1
ATOM 1388 O O . PRO A 1 175 ? 13.410 5.866 -27.998 1.00 73.81 175 PRO A O 1
ATOM 1391 N N . THR A 1 176 ? 14.324 4.210 -26.814 1.00 76.50 176 THR A N 1
ATOM 1392 C CA . THR A 1 176 ? 15.428 4.017 -27.765 1.00 76.50 176 THR A CA 1
ATOM 1393 C C . THR A 1 176 ? 14.901 3.345 -29.032 1.00 76.50 176 THR A C 1
ATOM 1395 O O . THR A 1 176 ? 14.294 2.283 -28.948 1.00 76.50 176 THR A O 1
ATOM 1398 N N . ASN A 1 177 ? 15.174 3.931 -30.203 1.00 75.75 177 ASN A N 1
ATOM 1399 C CA . ASN A 1 177 ? 14.735 3.432 -31.517 1.00 75.75 177 ASN A CA 1
ATOM 1400 C C . ASN A 1 177 ? 13.209 3.354 -31.713 1.00 75.75 177 ASN A C 1
ATOM 1402 O O . ASN A 1 177 ? 12.739 2.592 -32.556 1.00 75.75 177 ASN A O 1
ATOM 1406 N N . ALA A 1 178 ? 12.437 4.143 -30.969 1.00 75.94 178 ALA A N 1
ATOM 1407 C CA . ALA A 1 178 ? 11.002 4.285 -31.179 1.00 75.94 178 ALA A CA 1
ATOM 1408 C C . ALA A 1 178 ? 10.596 5.769 -31.117 1.00 75.94 178 ALA A C 1
ATOM 1410 O O . ALA A 1 178 ? 11.364 6.597 -30.616 1.00 75.94 178 ALA A O 1
ATOM 1411 N N . PRO A 1 179 ? 9.430 6.139 -31.675 1.00 83.75 179 PRO A N 1
ATOM 1412 C CA . PRO A 1 179 ? 8.925 7.504 -31.593 1.00 83.75 179 PRO A CA 1
ATOM 1413 C C . PRO A 1 179 ? 8.762 7.964 -30.144 1.00 83.75 179 PRO A C 1
ATOM 1415 O O . PRO A 1 179 ? 8.510 7.160 -29.251 1.00 83.75 179 PRO A O 1
ATOM 1418 N N . VAL A 1 180 ? 8.866 9.275 -29.925 1.00 85.94 180 VAL A N 1
ATOM 1419 C CA . VAL A 1 180 ? 8.530 9.884 -28.635 1.00 85.94 180 VAL A CA 1
ATOM 1420 C C . VAL A 1 180 ? 7.079 9.557 -28.294 1.00 85.94 180 VAL A C 1
ATOM 1422 O O . VAL A 1 180 ? 6.174 9.819 -29.088 1.00 85.94 180 VAL A O 1
ATOM 1425 N N . GLU A 1 181 ? 6.860 9.000 -27.108 1.00 85.06 181 GLU A N 1
ATOM 1426 C CA . GLU A 1 181 ? 5.529 8.646 -26.629 1.00 85.06 181 GLU A CA 1
ATOM 1427 C C . GLU A 1 181 ? 5.019 9.721 -25.672 1.00 85.06 181 GLU A C 1
ATOM 1429 O O . GLU A 1 181 ? 5.690 10.098 -24.708 1.00 85.06 181 GLU A O 1
ATOM 1434 N N . HIS A 1 182 ? 3.805 10.204 -25.923 1.00 83.94 182 HIS A N 1
ATOM 1435 C CA . HIS A 1 182 ? 3.100 11.115 -25.030 1.00 83.94 182 HIS A CA 1
ATOM 1436 C C . HIS A 1 182 ? 2.012 10.341 -24.299 1.00 83.94 182 HIS A C 1
ATOM 1438 O O . HIS A 1 182 ? 0.985 9.992 -24.881 1.00 83.94 182 HIS A O 1
ATOM 1444 N N . HIS A 1 183 ? 2.223 10.081 -23.013 1.00 79.06 183 HIS A N 1
ATOM 1445 C CA . HIS A 1 183 ? 1.196 9.477 -22.181 1.00 79.06 183 HIS A CA 1
ATOM 1446 C C . HIS A 1 183 ? 0.337 10.578 -21.552 1.00 79.06 183 HIS A C 1
ATOM 1448 O O . HIS A 1 183 ? 0.883 11.535 -20.981 1.00 79.06 183 HIS A O 1
ATOM 1454 N N . PRO A 1 184 ? -1.000 10.454 -21.622 1.00 85.12 184 PRO A N 1
ATOM 1455 C CA . PRO A 1 184 ? -1.900 11.407 -20.995 1.00 85.12 184 PRO A CA 1
ATOM 1456 C C . PRO A 1 184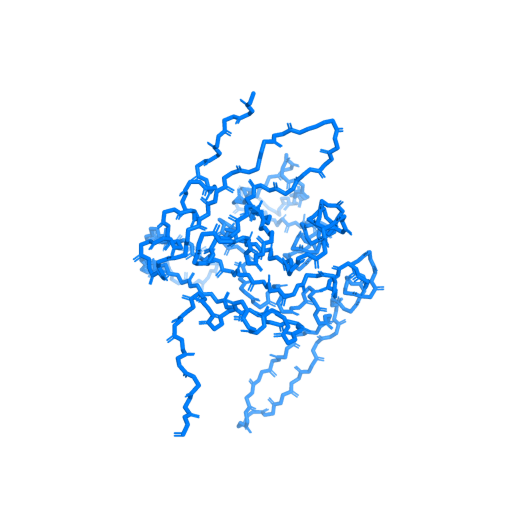 ? -1.751 11.384 -19.470 1.00 85.12 184 PRO A C 1
ATOM 1458 O O . PRO A 1 184 ? -1.169 10.465 -18.889 1.00 85.12 184 PRO A O 1
ATOM 1461 N N . ALA A 1 185 ? -2.305 12.406 -18.819 1.00 87.00 185 ALA A N 1
ATOM 1462 C CA . ALA A 1 185 ? -2.452 12.410 -17.370 1.00 87.00 185 ALA A CA 1
ATOM 1463 C C . ALA A 1 185 ? -3.216 11.158 -16.910 1.00 87.00 185 ALA A C 1
ATOM 1465 O O . ALA A 1 185 ? -4.220 10.783 -17.521 1.00 87.00 185 ALA A O 1
ATOM 1466 N N . THR A 1 186 ? -2.760 10.529 -15.830 1.00 83.81 186 THR A N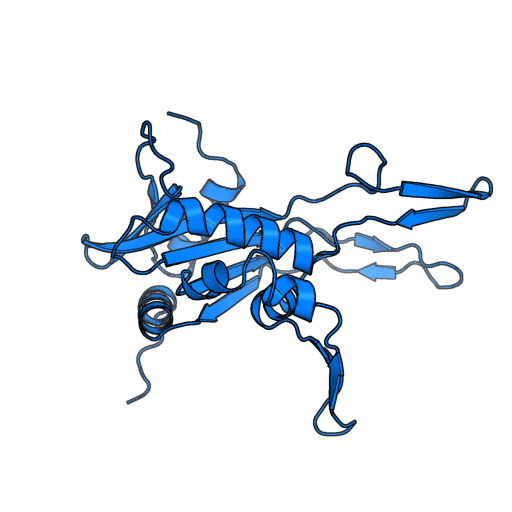 1
ATOM 1467 C CA . THR A 1 186 ? -3.490 9.412 -15.222 1.00 83.81 186 THR A CA 1
ATOM 1468 C C . THR A 1 186 ? -4.554 9.954 -14.285 1.00 83.81 186 THR A C 1
ATOM 1470 O O . THR A 1 186 ? -4.357 10.978 -13.629 1.00 83.81 186 THR A O 1
ATOM 1473 N N . VAL A 1 187 ? -5.691 9.268 -14.212 1.00 88.12 187 VAL A N 1
ATOM 1474 C CA . VAL A 1 187 ? -6.683 9.523 -13.166 1.00 88.12 187 VAL A CA 1
ATOM 1475 C C . VAL A 1 187 ? -6.226 8.896 -11.856 1.00 88.12 187 VAL A C 1
ATOM 1477 O O . VAL A 1 187 ? -5.447 7.945 -11.853 1.00 88.12 187 VAL A O 1
ATOM 1480 N N . GLU A 1 188 ? -6.714 9.441 -10.748 1.00 92.25 188 GLU A N 1
ATOM 1481 C CA . GLU A 1 188 ? -6.519 8.823 -9.445 1.00 92.25 188 GLU A CA 1
ATOM 1482 C C . GLU A 1 188 ? -7.284 7.493 -9.371 1.00 92.25 188 GLU A C 1
ATOM 1484 O O . GLU A 1 188 ? -8.461 7.424 -9.745 1.00 92.25 188 GLU A O 1
ATOM 1489 N N . THR A 1 189 ? -6.635 6.440 -8.873 1.00 92.62 189 THR A N 1
ATOM 1490 C CA . THR A 1 189 ? -7.273 5.133 -8.665 1.00 92.62 189 THR A CA 1
ATOM 1491 C C . THR A 1 189 ? -7.039 4.624 -7.251 1.00 92.62 189 THR A C 1
ATOM 1493 O O . THR A 1 189 ? -6.032 4.939 -6.620 1.00 92.62 189 THR A O 1
ATOM 1496 N N . ILE A 1 190 ? -8.002 3.852 -6.750 1.00 94.44 190 ILE A N 1
ATOM 1497 C CA . ILE A 1 190 ? -7.942 3.219 -5.435 1.00 94.44 190 ILE A CA 1
ATOM 1498 C C . ILE A 1 190 ? -8.292 1.752 -5.624 1.00 94.44 190 ILE A C 1
ATOM 1500 O O . ILE A 1 190 ? -9.306 1.433 -6.249 1.00 94.44 190 ILE A O 1
ATOM 1504 N N . GLN A 1 191 ? -7.455 0.873 -5.093 1.00 94.75 191 GLN A N 1
ATOM 1505 C CA . GLN A 1 191 ? -7.647 -0.569 -5.138 1.00 94.75 191 GLN A CA 1
ATOM 1506 C C . GLN A 1 191 ? -7.551 -1.142 -3.731 1.00 94.75 191 GLN A C 1
ATOM 1508 O O . GLN A 1 191 ? -6.725 -0.721 -2.923 1.00 94.75 191 GLN A O 1
ATOM 1513 N N . PHE A 1 192 ? -8.410 -2.113 -3.448 1.00 95.12 192 PHE A N 1
ATOM 1514 C CA . PHE A 1 192 ? -8.499 -2.765 -2.151 1.00 95.12 192 PHE A CA 1
ATOM 1515 C C . PHE A 1 192 ? -8.080 -4.220 -2.289 1.00 95.12 192 PHE A C 1
ATOM 1517 O O . PHE A 1 192 ? -8.489 -4.906 -3.228 1.00 95.12 192 PHE A O 1
ATOM 1524 N N . ARG A 1 193 ? -7.300 -4.704 -1.326 1.00 95.31 193 ARG A N 1
ATOM 1525 C CA . ARG A 1 193 ? -6.937 -6.114 -1.214 1.00 95.31 193 ARG A CA 1
ATOM 1526 C C . ARG A 1 193 ? -7.165 -6.572 0.221 1.00 95.31 193 ARG A C 1
ATOM 1528 O O . ARG A 1 193 ? -6.420 -6.193 1.123 1.00 95.31 193 ARG A O 1
ATOM 1535 N N . CYS A 1 194 ? -8.172 -7.416 0.403 1.00 96.56 194 CYS A N 1
ATOM 1536 C CA . CYS A 1 194 ? -8.490 -8.036 1.686 1.00 96.56 194 CYS A CA 1
ATOM 1537 C C . CYS A 1 194 ? -7.680 -9.328 1.867 1.00 96.56 194 CYS A C 1
ATOM 1539 O O . CYS A 1 194 ? -7.465 -10.073 0.908 1.00 96.56 194 CYS A O 1
ATOM 1541 N N . THR A 1 195 ? -7.241 -9.604 3.089 1.00 96.12 195 THR A N 1
ATOM 1542 C CA . THR A 1 195 ? -6.533 -10.848 3.464 1.00 96.12 195 THR A CA 1
ATOM 1543 C C . THR A 1 195 ? -7.264 -11.644 4.543 1.00 96.12 195 THR A C 1
ATOM 1545 O O . THR A 1 195 ? -6.905 -12.793 4.790 1.00 96.12 195 THR A O 1
ATOM 1548 N N . SER A 1 196 ? -8.284 -11.048 5.162 1.00 97.06 196 SER A N 1
ATOM 1549 C CA . SER A 1 196 ? -9.113 -11.643 6.205 1.00 97.06 196 SER A CA 1
ATOM 1550 C C . SER A 1 196 ? -10.568 -11.183 6.074 1.00 97.06 196 SER A C 1
ATOM 1552 O O . SER A 1 196 ? -10.860 -10.172 5.426 1.00 97.06 196 SER A O 1
ATOM 1554 N N . ASP A 1 197 ? -11.480 -11.893 6.740 1.00 97.25 197 ASP A N 1
ATOM 1555 C CA . ASP A 1 197 ? -12.894 -11.504 6.827 1.00 97.25 197 ASP A CA 1
ATOM 1556 C C . ASP A 1 197 ? -13.070 -10.155 7.538 1.00 97.25 197 ASP A C 1
ATOM 1558 O O . ASP A 1 197 ? -13.938 -9.362 7.177 1.00 97.25 197 ASP A O 1
ATOM 1562 N N . ALA A 1 198 ? -12.207 -9.852 8.514 1.00 96.94 198 ALA A N 1
ATOM 1563 C CA . ALA A 1 198 ? -12.189 -8.556 9.183 1.00 96.94 198 ALA A CA 1
ATOM 1564 C C . ALA A 1 198 ? -11.822 -7.428 8.207 1.00 96.94 198 ALA A C 1
ATOM 1566 O O . ALA A 1 198 ? -12.456 -6.374 8.207 1.00 96.94 198 ALA A O 1
ATOM 1567 N N . GLY A 1 199 ? -10.843 -7.664 7.331 1.00 96.44 199 GLY A N 1
ATOM 1568 C CA . GLY A 1 199 ? -10.468 -6.723 6.278 1.00 96.44 199 GLY A CA 1
ATOM 1569 C C . GLY A 1 199 ? -11.579 -6.507 5.261 1.00 96.44 199 GLY A C 1
ATOM 1570 O O . GLY A 1 199 ? -11.840 -5.368 4.875 1.00 96.44 199 GLY A O 1
ATOM 1571 N N . LEU A 1 200 ? -12.277 -7.582 4.887 1.00 95.12 200 LEU A N 1
ATOM 1572 C CA . LEU A 1 200 ? -13.453 -7.513 4.024 1.00 95.12 200 LEU A CA 1
ATOM 1573 C C . LEU A 1 200 ? -14.575 -6.692 4.676 1.00 95.12 200 LEU A C 1
ATOM 1575 O O . LEU A 1 200 ? -15.127 -5.801 4.033 1.00 95.12 200 LEU A O 1
ATOM 1579 N N . ALA A 1 201 ? -14.865 -6.916 5.960 1.00 94.38 201 ALA A N 1
ATOM 1580 C CA . ALA A 1 201 ? -15.861 -6.145 6.704 1.00 94.38 201 ALA A CA 1
ATOM 1581 C C . ALA A 1 201 ? -15.509 -4.648 6.774 1.00 94.38 201 ALA A C 1
ATOM 1583 O O . ALA A 1 201 ? -16.376 -3.798 6.559 1.00 94.38 201 ALA A O 1
ATOM 1584 N N . VAL A 1 202 ? -14.233 -4.313 7.006 1.00 94.56 202 VAL A N 1
ATOM 1585 C CA . VAL A 1 202 ? -13.751 -2.923 6.955 1.00 94.56 202 VAL A CA 1
ATOM 1586 C C . VAL A 1 202 ? -13.917 -2.341 5.551 1.00 94.56 202 VAL A C 1
ATOM 1588 O O . VAL A 1 202 ? -14.428 -1.232 5.413 1.00 94.56 202 VAL A O 1
ATOM 1591 N N . ALA A 1 203 ? -13.539 -3.080 4.505 1.00 93.19 203 ALA A N 1
ATOM 1592 C CA . ALA A 1 203 ? -13.684 -2.629 3.124 1.00 93.19 203 ALA A CA 1
ATOM 1593 C C . ALA A 1 203 ? -15.154 -2.369 2.754 1.00 93.19 203 ALA A C 1
ATOM 1595 O O . ALA A 1 203 ? -15.442 -1.340 2.150 1.00 93.19 203 ALA A O 1
ATOM 1596 N N . HIS A 1 204 ? -16.090 -3.230 3.168 1.00 90.19 204 HIS A N 1
ATOM 1597 C CA . HIS A 1 204 ? -17.528 -2.992 2.992 1.00 90.19 204 HIS A CA 1
ATOM 1598 C C . HIS A 1 204 ? -18.003 -1.740 3.732 1.00 90.19 204 HIS A C 1
ATOM 1600 O O . HIS A 1 204 ? -18.744 -0.942 3.160 1.00 90.19 204 HIS A O 1
ATOM 1606 N N . GLY A 1 205 ? -17.546 -1.545 4.972 1.00 85.75 205 GLY A N 1
ATOM 1607 C CA . GLY A 1 205 ? -17.870 -0.359 5.764 1.00 85.75 205 GLY A CA 1
ATOM 1608 C C . GLY A 1 205 ? -17.347 0.947 5.157 1.00 85.75 205 GLY A C 1
ATOM 1609 O O . GLY A 1 205 ? -18.000 1.974 5.302 1.00 85.75 205 GLY A O 1
ATOM 1610 N N . ILE A 1 206 ? -16.206 0.907 4.458 1.00 84.19 206 ILE A N 1
ATOM 1611 C CA . ILE A 1 206 ? -15.642 2.057 3.733 1.00 84.19 206 ILE A CA 1
ATOM 1612 C C . ILE A 1 206 ? -16.374 2.258 2.401 1.00 84.19 206 ILE A C 1
ATOM 1614 O O . ILE A 1 206 ? -16.906 3.324 2.134 1.00 84.19 206 ILE A O 1
ATOM 1618 N N . VAL A 1 207 ? -16.398 1.245 1.534 1.00 77.12 207 VAL A N 1
ATOM 1619 C CA . VAL A 1 207 ? -16.834 1.397 0.134 1.00 77.12 207 VAL A CA 1
ATOM 1620 C C . VAL A 1 207 ? -18.363 1.453 0.003 1.00 77.12 207 VAL A C 1
ATOM 1622 O O . VAL A 1 207 ? -18.878 1.815 -1.051 1.00 77.12 207 VAL A O 1
ATOM 1625 N N . GLY A 1 208 ? -19.108 1.131 1.064 1.00 64.00 208 GLY A N 1
ATOM 1626 C CA . GLY A 1 208 ? -20.567 1.202 1.061 1.00 64.00 208 GLY A CA 1
ATOM 1627 C C . GLY A 1 208 ? -21.227 0.146 0.174 1.00 64.00 208 GLY A C 1
ATOM 1628 O O . GLY A 1 208 ? -22.393 0.303 -0.185 1.00 64.00 208 GLY A O 1
ATOM 1629 N N . CYS A 1 209 ? -20.520 -0.934 -0.182 1.00 43.03 209 CYS A N 1
ATOM 1630 C CA . CYS A 1 209 ? -21.158 -2.085 -0.812 1.00 43.03 209 CYS A CA 1
ATOM 1631 C C . CYS A 1 209 ? -22.096 -2.719 0.216 1.00 43.03 209 CYS A C 1
ATOM 1633 O O . CYS A 1 209 ? -21.647 -3.500 1.062 1.00 43.03 209 CYS A O 1
ATOM 1635 N N . ALA A 1 210 ? -23.385 -2.379 0.138 1.00 34.12 210 ALA A N 1
ATOM 1636 C CA . ALA A 1 210 ? -24.431 -3.213 0.702 1.00 34.12 210 ALA A CA 1
ATOM 1637 C C . ALA A 1 210 ? -24.188 -4.650 0.206 1.00 34.12 210 ALA A C 1
ATOM 1639 O O . ALA A 1 210 ? -23.863 -4.826 -0.972 1.00 34.12 210 ALA A O 1
ATOM 1640 N N . PRO A 1 211 ? -24.271 -5.672 1.071 1.00 36.22 211 PRO A N 1
ATOM 1641 C CA . PRO A 1 211 ? -24.310 -7.033 0.575 1.00 36.22 211 PRO A CA 1
ATOM 1642 C C . PRO A 1 211 ? -25.524 -7.126 -0.351 1.00 36.22 211 PRO A C 1
ATOM 1644 O O . PRO A 1 211 ? -26.639 -6.821 0.077 1.00 36.22 211 PRO A O 1
ATOM 1647 N N . ASP A 1 212 ? -25.303 -7.491 -1.614 1.00 35.53 212 ASP A N 1
ATOM 1648 C CA . ASP A 1 212 ? -26.393 -7.918 -2.484 1.00 35.53 212 ASP A CA 1
ATOM 1649 C C . ASP A 1 212 ? -27.108 -9.060 -1.743 1.00 35.53 212 ASP A C 1
ATOM 1651 O O . ASP A 1 212 ? -26.520 -10.114 -1.485 1.00 35.53 212 ASP A O 1
ATOM 1655 N N . THR A 1 213 ? -28.332 -8.777 -1.296 1.00 35.69 213 THR A N 1
ATOM 1656 C CA . THR A 1 213 ? -29.239 -9.736 -0.650 1.00 35.69 213 THR A CA 1
ATOM 1657 C C . THR A 1 213 ? -30.204 -10.282 -1.680 1.00 35.69 213 THR A C 1
ATOM 1659 O O . THR A 1 213 ? -30.611 -9.504 -2.574 1.00 35.69 213 THR A O 1
#

Foldseek 3Di:
DDDQDPQNVVVQCCLCVQFVWHWDADDDDPAQAAGTFTDDPNDGQAGEHEDEPAADDQDVVSAWDWADPDPPDIDTDHPAALLLVLLVQLLVQLRNRVVDPHAAEYEYEYPYPRDDVQSVVCNQVQWHWDDDPVGDIDIDNNRVCNNCPSCVPSSLSHFKYKYKYDWAAWDWDDDDPDDIDIGHIDHIDIDMDGNDPSRVVVVCSRRVPDPPD

Sequence (213 aa):
MAAESRQERFVRSLLLERFGAELRRIPESATKTPDYELLSGGARAAVVEVKTLEASVMSEATGWKIERRNEHSWSGTRKDNAPARVASHIHKAAKQLQHYAEPKVLVFVNEDTMADVLDLEEAVRGIHVYGSSTTGCVVNTASKRIAEGRIREDRWLIDLYVWIEPKRGPRTVFPTNAPVEHHPATVETIQFRCTSDAGLAVAHGIVGCAPDT

Solvent-accessible surface area (backbone atoms only — not comparable to full-atom values): 12101 Å² total; per-residue (Å²): 130,84,78,84,49,74,66,56,50,47,52,42,50,49,38,31,76,76,42,66,34,43,63,45,74,46,79,87,59,100,56,75,62,40,54,25,30,33,45,54,96,88,38,82,62,26,38,30,33,75,44,71,43,67,60,69,70,92,35,63,93,67,58,24,51,74,47,75,78,52,99,89,40,68,48,74,48,58,92,67,52,54,27,50,50,49,38,52,50,44,41,55,45,33,69,28,46,71,85,52,91,56,44,26,33,41,37,36,41,47,56,26,89,84,51,59,72,63,30,50,47,20,22,63,71,8,42,45,78,46,74,41,95,88,77,44,74,48,80,44,57,85,40,32,65,48,17,68,40,90,25,49,63,37,57,72,64,36,17,23,39,36,43,33,39,64,64,40,73,61,48,77,45,80,51,88,98,50,74,74,42,78,45,71,56,45,73,64,46,78,48,78,48,62,75,39,71,62,15,43,52,50,49,33,69,34,71,62,60,69,78,88,122